Protein AF-0000000085153080 (afdb_homodimer)

Nearest PDB structures (foldseek):
  3fb3-assembly1_A  TM=6.475E-01  e=4.872E-08  Trypanosoma brucei
  4qvt-assembly2_D  TM=7.744E-01  e=2.658E-06  Escherichia coli K-12
  6k5m-assembly1_A  TM=7.026E-01  e=3.970E-07  Oryza sa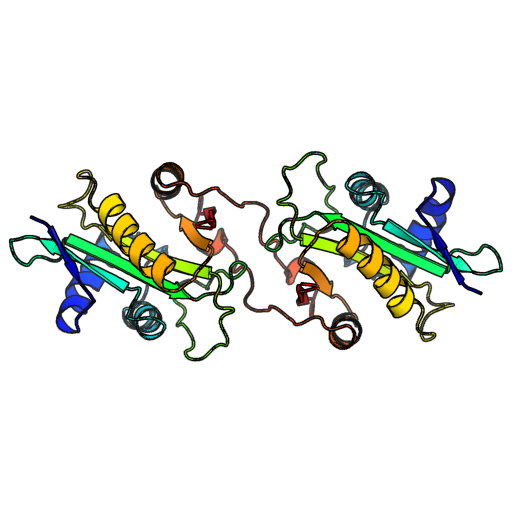tiva Japonica Group
  3e0k-assembly1_A-2  TM=6.793E-01  e=3.939E-06  Vibrio parahaemolyticus
  6tdh-assembly1_A-2  TM=6.480E-01  e=1.369E-05  Aspergillus fumigatus Af293

Structure (mmCIF, N/CA/C/O backbone):
data_AF-0000000085153080-model_v1
#
loop_
_entity.id
_entity.type
_entity.pdbx_description
1 polymer 'N-acetyltransferase domain-containing protein'
#
loop_
_atom_site.group_PDB
_atom_site.id
_atom_site.type_symbol
_atom_site.label_atom_id
_atom_site.label_alt_id
_atom_site.label_comp_id
_atom_site.label_asym_id
_atom_site.label_entity_id
_atom_site.label_seq_id
_atom_site.pdbx_PDB_ins_code
_atom_site.Cartn_x
_atom_site.Cartn_y
_atom_site.Cartn_z
_atom_site.occupancy
_atom_site.B_iso_or_equiv
_atom_site.auth_seq_id
_atom_site.auth_comp_id
_atom_site.auth_asym_id
_atom_site.auth_atom_id
_atom_site.pdbx_PDB_model_num
ATOM 1 N N . MET A 1 1 ? 4.43 31.328 23.828 1 85.56 1 MET A N 1
ATOM 2 C CA . MET A 1 1 ? 4.352 29.906 24.109 1 85.56 1 MET A CA 1
ATOM 3 C C . MET A 1 1 ? 3.264 29.234 23.281 1 85.56 1 MET A C 1
ATOM 5 O O . MET A 1 1 ? 2.201 29.828 23.062 1 85.56 1 MET A O 1
ATOM 9 N N . VAL A 1 2 ? 3.48 28.141 22.625 1 93.5 2 VAL A N 1
ATOM 10 C CA . VAL A 1 2 ? 2.506 27.5 21.734 1 93.5 2 VAL A CA 1
ATOM 11 C C . VAL A 1 2 ? 1.773 26.391 22.484 1 93.5 2 VAL A C 1
ATOM 13 O O . VAL A 1 2 ? 2.383 25.641 23.25 1 93.5 2 VAL A O 1
ATOM 16 N N . ILE A 1 3 ? 0.46 26.438 22.469 1 95.69 3 ILE A N 1
ATOM 17 C CA . ILE A 1 3 ? -0.367 25.391 23.062 1 95.69 3 ILE A CA 1
ATOM 18 C C . ILE A 1 3 ? -0.907 24.469 21.969 1 95.69 3 ILE A C 1
ATOM 20 O O . ILE A 1 3 ? -1.396 24.938 20.938 1 95.69 3 ILE A O 1
ATOM 24 N N . PHE A 1 4 ? -0.764 23.172 22.219 1 96.88 4 PHE A N 1
ATOM 25 C CA . PHE A 1 4 ? -1.334 22.172 21.328 1 96.88 4 PHE A CA 1
ATOM 26 C C . PHE A 1 4 ? -2.621 21.609 21.906 1 96.88 4 PHE A C 1
ATOM 28 O O . PHE A 1 4 ? -2.648 21.156 23.047 1 96.88 4 PHE A O 1
ATOM 35 N N . ARG A 1 5 ? -3.658 21.672 21.125 1 97.12 5 ARG A N 1
ATOM 36 C CA . ARG A 1 5 ? -4.934 21.172 21.641 1 97.12 5 ARG A CA 1
ATOM 37 C C . ARG A 1 5 ? -5.785 20.594 20.516 1 97.12 5 ARG A C 1
ATOM 39 O O . ARG A 1 5 ? -5.418 20.688 19.344 1 97.12 5 ARG A O 1
ATOM 46 N N . ARG A 1 6 ? -6.918 19.969 20.891 1 97.38 6 ARG A N 1
ATOM 47 C CA . ARG A 1 6 ? -7.863 19.438 19.922 1 97.38 6 ARG A CA 1
ATOM 48 C C . ARG A 1 6 ? -8.555 20.547 19.141 1 97.38 6 ARG A C 1
ATOM 50 O O . ARG A 1 6 ? -8.633 21.688 19.625 1 97.38 6 ARG A O 1
ATOM 57 N N . ILE A 1 7 ? -9.039 20.156 18.016 1 98.31 7 ILE A N 1
ATOM 58 C CA . ILE A 1 7 ? -9.711 21.125 17.156 1 98.31 7 ILE A CA 1
ATOM 59 C C . ILE A 1 7 ? -11.094 21.453 17.719 1 98.31 7 ILE A C 1
ATOM 61 O O . ILE A 1 7 ? -11.812 20.547 18.141 1 98.31 7 ILE A O 1
ATOM 65 N N . GLU A 1 8 ? -11.422 22.703 17.781 1 97.25 8 GLU A N 1
ATOM 66 C CA . GLU A 1 8 ? -12.766 23.188 18.094 1 97.25 8 GLU A CA 1
ATOM 67 C C . GLU A 1 8 ? -13.438 23.781 16.859 1 97.25 8 GLU A C 1
ATOM 69 O O . GLU A 1 8 ? -12.773 24.156 15.906 1 97.25 8 GLU A O 1
ATOM 74 N N . ASP A 1 9 ? -14.734 23.859 16.922 1 97.19 9 ASP A N 1
ATOM 75 C CA . ASP A 1 9 ? -15.516 24.344 15.789 1 97.19 9 ASP A CA 1
ATOM 76 C C . ASP A 1 9 ? -15.047 25.719 15.336 1 97.19 9 ASP A C 1
ATOM 78 O O . ASP A 1 9 ? -14.992 26 14.133 1 97.19 9 ASP A O 1
ATOM 82 N N . ALA A 1 10 ? -14.727 26.5 16.234 1 97.19 10 ALA A N 1
ATOM 83 C CA . ALA A 1 10 ? -14.359 27.891 15.953 1 97.19 10 ALA A CA 1
ATOM 84 C C . ALA A 1 10 ? -13.023 27.953 15.211 1 97.19 10 ALA A C 1
ATOM 86 O O . ALA A 1 10 ? -12.656 29 14.68 1 97.19 10 ALA A O 1
ATOM 87 N N . ASP A 1 11 ? -12.281 26.875 15.141 1 98.19 11 ASP A N 1
ATOM 88 C CA . ASP A 1 11 ? -10.953 26.859 14.539 1 98.19 11 ASP A CA 1
ATOM 89 C C . ASP A 1 11 ? -11.039 26.719 13.016 1 98.19 11 ASP A C 1
ATOM 91 O O . ASP A 1 11 ? -10.086 27.047 12.305 1 98.19 11 ASP A O 1
ATOM 95 N N . TRP A 1 12 ? -12.102 26.266 12.453 1 98.31 12 TRP A N 1
ATOM 96 C CA . TRP A 1 12 ? -12.195 25.766 11.086 1 98.31 12 TRP A CA 1
ATOM 97 C C . TRP A 1 12 ? -11.969 26.906 10.086 1 98.31 12 TRP A C 1
ATOM 99 O O . TRP A 1 12 ? -11.266 26.719 9.086 1 98.31 12 TRP A O 1
ATOM 109 N N . PRO A 1 13 ? -12.539 28.156 10.352 1 97.88 13 PRO A N 1
ATOM 110 C CA . PRO A 1 13 ? -12.219 29.234 9.406 1 97.88 13 PRO A CA 1
ATOM 111 C C . PRO A 1 13 ? -10.727 29.516 9.312 1 97.88 13 PRO A C 1
ATOM 113 O O . PRO A 1 13 ? -10.219 29.844 8.234 1 97.88 13 PRO A O 1
ATOM 116 N N . TYR A 1 14 ? -10.039 29.391 10.406 1 97.56 14 TYR A N 1
ATOM 117 C CA . TYR A 1 14 ? -8.602 29.641 10.438 1 97.56 14 TYR A CA 1
ATOM 118 C C . TYR A 1 14 ? -7.84 28.484 9.805 1 97.56 14 TYR A C 1
ATOM 120 O O . TYR A 1 14 ? -6.828 28.688 9.125 1 97.56 14 TYR A O 1
ATOM 128 N N . ILE A 1 15 ? -8.305 27.234 9.992 1 98.31 15 ILE A N 1
ATOM 129 C CA . ILE A 1 15 ? -7.703 26.062 9.352 1 98.31 15 ILE A CA 1
ATOM 130 C C . ILE A 1 15 ? -7.797 26.203 7.836 1 98.31 15 ILE A C 1
ATOM 132 O O . ILE A 1 15 ? -6.816 25.984 7.125 1 98.31 15 ILE A O 1
ATOM 136 N N . GLU A 1 16 ? -8.953 26.578 7.41 1 97.56 16 GLU A N 1
ATOM 137 C CA . GLU A 1 16 ? -9.164 26.781 5.98 1 97.56 16 GLU A CA 1
ATOM 138 C C . GLU A 1 16 ? -8.203 27.828 5.426 1 97.56 16 GLU A C 1
ATOM 140 O O . GLU A 1 16 ? -7.629 27.641 4.352 1 97.56 16 GLU A O 1
ATOM 145 N N . LYS A 1 17 ? -8.062 28.922 6.129 1 97.25 17 LYS A N 1
ATOM 146 C CA . LYS A 1 17 ? -7.176 30.016 5.703 1 97.25 17 LYS A CA 1
ATOM 147 C C . LYS A 1 17 ? -5.727 29.531 5.621 1 97.25 17 LYS A C 1
ATOM 149 O O . LYS A 1 17 ? -5.016 29.844 4.668 1 97.25 17 LYS A O 1
ATOM 154 N N . ILE A 1 18 ? -5.266 28.781 6.625 1 97.88 18 ILE A N 1
ATOM 155 C CA . ILE A 1 18 ? -3.906 28.25 6.629 1 97.88 18 ILE A CA 1
ATOM 156 C C . ILE A 1 18 ? -3.721 27.297 5.457 1 97.88 18 ILE A C 1
ATOM 158 O O . ILE A 1 18 ? -2.695 27.328 4.773 1 97.88 18 ILE A O 1
ATOM 162 N N . GLU A 1 19 ? -4.727 26.406 5.285 1 97 19 GLU A N 1
ATOM 163 C CA . GLU A 1 19 ? -4.684 25.469 4.16 1 97 19 GLU A CA 1
ATOM 164 C C . GLU A 1 19 ? -4.488 26.219 2.84 1 97 19 GLU A C 1
ATOM 166 O O . GLU A 1 19 ? -3.631 25.844 2.035 1 97 19 GLU A O 1
ATOM 171 N N . GLU A 1 20 ? -5.219 27.25 2.6 1 95.31 20 GLU A N 1
ATOM 172 C CA . GLU A 1 20 ? -5.156 28.047 1.377 1 95.31 20 GLU A CA 1
ATOM 173 C C . GLU A 1 20 ? -3.807 28.75 1.245 1 95.31 20 GLU A C 1
ATOM 175 O O . GLU A 1 20 ? -3.305 28.938 0.135 1 95.31 20 GLU A O 1
ATOM 180 N N . GLU A 1 21 ? -3.309 29.109 2.357 1 96.06 21 GLU A N 1
ATOM 181 C CA . GLU A 1 21 ? -2.031 29.812 2.387 1 96.06 21 GLU A CA 1
ATOM 182 C C . GLU A 1 21 ? -0.875 28.875 2.055 1 96.06 21 GLU A C 1
ATOM 184 O O . GLU A 1 21 ? 0.067 29.266 1.361 1 96.06 21 GLU A O 1
ATOM 189 N N . VAL A 1 22 ? -0.919 27.719 2.541 1 94.69 22 VAL A N 1
ATOM 190 C CA . VAL A 1 22 ? 0.228 26.812 2.539 1 94.69 22 VAL A CA 1
ATOM 191 C C . VAL A 1 22 ? 0.227 25.984 1.259 1 94.69 22 VAL A C 1
ATOM 193 O O . VAL A 1 22 ? 1.279 25.75 0.658 1 94.69 22 VAL A O 1
ATOM 196 N N . TYR A 1 23 ? -0.946 25.562 0.817 1 93.75 23 TYR A N 1
ATOM 197 C CA . TYR A 1 23 ? -1.01 24.641 -0.312 1 93.75 23 TYR A CA 1
ATOM 198 C C . TYR A 1 23 ? -1.38 25.375 -1.595 1 93.75 23 TYR A C 1
ATOM 200 O O . TYR A 1 23 ? -2.229 26.266 -1.582 1 93.75 23 TYR A O 1
ATOM 208 N N . VAL A 1 24 ? -0.731 25 -2.678 1 91.81 24 VAL A N 1
ATOM 209 C CA . VAL A 1 24 ? -1.073 25.547 -3.986 1 91.81 24 VAL A CA 1
ATOM 210 C C . VAL A 1 24 ? -2.498 25.141 -4.359 1 91.81 24 VAL A C 1
ATOM 212 O O . VAL A 1 24 ? -3.018 24.141 -3.857 1 91.81 24 VAL A O 1
ATOM 215 N N . PRO A 1 25 ? -3.143 25.812 -5.277 1 91 25 PRO A N 1
ATOM 216 C CA . PRO A 1 25 ? -4.551 25.578 -5.605 1 91 25 PRO A CA 1
ATOM 217 C C . PRO A 1 25 ? -4.82 24.141 -6.062 1 91 25 PRO A C 1
ATOM 219 O O . PRO A 1 25 ? -5.883 23.594 -5.773 1 91 25 PRO A O 1
ATOM 222 N N . SER A 1 26 ? -3.916 23.516 -6.715 1 89.56 26 SER A N 1
ATOM 223 C CA . SER A 1 26 ? -4.105 22.156 -7.211 1 89.56 26 SER A CA 1
ATOM 224 C C . SER A 1 26 ? -4.199 21.156 -6.066 1 89.56 26 SER A C 1
ATOM 226 O O . SER A 1 26 ? -4.719 20.047 -6.242 1 89.56 26 SER A O 1
ATOM 228 N N . LEU A 1 27 ? -3.727 21.531 -4.883 1 91 27 LEU A N 1
ATOM 229 C CA . LEU A 1 27 ? -3.732 20.656 -3.715 1 91 27 LEU A CA 1
ATOM 230 C C . LEU A 1 27 ? -4.809 21.094 -2.723 1 91 27 LEU A C 1
ATOM 232 O O . LEU A 1 27 ? -5.008 20.438 -1.696 1 91 27 LEU A O 1
ATOM 236 N N . GLY A 1 28 ? -5.41 22.141 -3.08 1 90.94 28 GLY A N 1
ATOM 237 C CA . GLY A 1 28 ? -6.43 22.672 -2.189 1 90.94 28 GLY A CA 1
ATOM 238 C C . GLY A 1 28 ? -7.629 21.766 -2.037 1 90.94 28 GLY A C 1
ATOM 239 O O . GLY A 1 28 ? -8.031 21.094 -2.992 1 90.94 28 GLY A O 1
ATOM 240 N N . GLU A 1 29 ? -8.203 21.734 -0.863 1 92.81 29 GLU A N 1
ATOM 241 C CA . GLU A 1 29 ? -9.352 20.891 -0.588 1 92.81 29 GLU A CA 1
ATOM 242 C C . GLU A 1 29 ? -10.492 21.688 0.04 1 92.81 29 GLU A C 1
ATOM 244 O O . GLU A 1 29 ? -10.25 22.688 0.738 1 92.81 29 GLU A O 1
ATOM 249 N N . GLU A 1 30 ? -11.664 21.219 -0.212 1 94.69 30 GLU A N 1
ATOM 250 C CA . GLU A 1 30 ? -12.844 21.859 0.369 1 94.69 30 GLU A CA 1
ATOM 251 C C . GLU A 1 30 ? -12.898 21.641 1.879 1 94.69 30 GLU A C 1
ATOM 253 O O . GLU A 1 30 ? -12.398 20.641 2.387 1 94.69 30 GLU A O 1
ATOM 258 N N . LEU A 1 31 ? -13.531 22.609 2.469 1 96.19 31 LEU A N 1
ATOM 259 C CA . LEU A 1 31 ? -13.648 22.547 3.922 1 96.19 31 LEU A CA 1
ATOM 260 C C . LEU A 1 31 ? -14.297 21.25 4.367 1 96.19 31 LEU A C 1
ATOM 262 O O . LEU A 1 31 ? -13.875 20.641 5.355 1 96.19 31 LEU A O 1
ATOM 266 N N . VAL A 1 32 ? -15.258 20.766 3.656 1 96.06 32 VAL A N 1
ATOM 267 C CA . VAL A 1 32 ? -16 19.562 4.023 1 96.06 32 VAL A CA 1
ATOM 268 C C . VAL A 1 32 ? -15.078 18.359 3.965 1 96.06 32 VAL A C 1
ATOM 270 O O . VAL A 1 32 ? -15.219 17.422 4.754 1 96.06 32 VAL A O 1
ATOM 273 N N . VAL A 1 33 ? -14.18 18.406 3.098 1 95.31 33 VAL A N 1
ATOM 274 C CA . VAL A 1 33 ? -13.211 17.312 2.969 1 95.31 33 VAL A CA 1
ATOM 275 C C . VAL A 1 33 ? -12.289 17.297 4.184 1 95.31 33 VAL A C 1
ATOM 277 O O . VAL A 1 33 ? -12.07 16.25 4.789 1 95.31 33 VAL A O 1
ATOM 280 N N . LEU A 1 34 ? -11.789 18.5 4.578 1 97.06 34 LEU A N 1
ATOM 281 C CA . LEU A 1 34 ? -10.953 18.609 5.766 1 97.06 34 LEU A CA 1
ATOM 282 C C . LEU A 1 34 ? -11.711 18.141 7.008 1 97.06 34 LEU A C 1
ATOM 284 O O . LEU A 1 34 ? -11.172 17.391 7.816 1 97.06 34 LEU A O 1
ATOM 288 N N . GLN A 1 35 ? -12.898 18.531 7.062 1 96.94 35 GLN A N 1
ATOM 289 C CA . GLN A 1 35 ? -13.727 18.188 8.211 1 96.94 35 GLN A CA 1
ATOM 290 C C . GLN A 1 35 ? -14.016 16.688 8.258 1 96.94 35 GLN A C 1
ATOM 292 O O . GLN A 1 35 ? -14.117 16.109 9.336 1 96.94 35 GLN A O 1
ATOM 297 N N . SER A 1 36 ? -14.141 16.094 7.156 1 95.31 36 SER A N 1
ATOM 298 C CA . SER A 1 36 ? -14.398 14.664 7.109 1 95.31 36 SER A CA 1
ATOM 299 C C . SER A 1 36 ? -13.234 13.875 7.699 1 95.31 36 SER A C 1
ATOM 301 O O . SER A 1 36 ? -13.438 12.836 8.328 1 95.31 36 SER A O 1
ATOM 303 N N . LYS A 1 37 ? -12 14.367 7.457 1 94.5 37 LYS A N 1
ATOM 304 C CA . LYS A 1 37 ? -10.836 13.711 8.055 1 94.5 37 LYS A CA 1
ATOM 305 C C . LYS A 1 37 ? -10.859 13.82 9.57 1 94.5 37 LYS A C 1
ATOM 307 O O . LYS A 1 37 ? -10.578 12.852 10.281 1 94.5 37 LYS A O 1
ATOM 312 N N . TYR A 1 38 ? -11.203 15.016 10.016 1 96.19 38 TYR A N 1
ATOM 313 C CA . TYR A 1 38 ? -11.328 15.258 11.445 1 96.19 38 TYR A CA 1
ATOM 314 C C . TYR A 1 38 ? -12.367 14.328 12.062 1 96.19 38 TYR A C 1
ATOM 316 O O . TYR A 1 38 ? -12.133 13.727 13.109 1 96.19 38 TYR A O 1
ATOM 324 N N . LEU A 1 39 ? -13.469 14.172 11.43 1 94.62 39 LEU A N 1
ATOM 325 C CA . LEU A 1 39 ? -14.57 13.367 11.953 1 94.62 39 LEU A CA 1
ATOM 326 C C . LEU A 1 39 ? -14.172 11.898 12.031 1 94.62 39 LEU A C 1
ATOM 328 O O . LEU A 1 39 ? -14.633 11.172 12.914 1 94.62 39 LEU A O 1
ATOM 332 N N . ALA A 1 40 ? -13.289 11.508 11.242 1 91.81 40 ALA A N 1
ATOM 333 C CA . ALA A 1 40 ? -12.828 10.117 11.25 1 91.81 40 ALA A CA 1
ATOM 334 C C . ALA A 1 40 ? -12.008 9.82 12.5 1 91.81 40 ALA A C 1
ATOM 336 O O . ALA A 1 40 ? -11.992 8.688 12.984 1 91.81 40 ALA A O 1
ATOM 337 N N . SER A 1 41 ? -11.281 10.828 12.992 1 93.06 41 SER A N 1
ATOM 338 C CA . SER A 1 41 ? -10.508 10.648 14.219 1 93.06 41 SER A CA 1
ATOM 339 C C . SER A 1 41 ? -10.188 11.984 14.867 1 93.06 41 SER A C 1
ATOM 341 O O . SER A 1 41 ? -9.047 12.461 14.805 1 93.06 41 SER A O 1
ATOM 343 N N . PRO A 1 42 ? -11.148 12.539 15.578 1 95.12 42 PRO A N 1
ATOM 344 C CA . PRO A 1 42 ? -10.922 13.828 16.234 1 95.12 42 PRO A CA 1
ATOM 345 C C . PRO A 1 42 ? -9.727 13.805 17.188 1 95.12 42 PRO A C 1
ATOM 347 O O . PRO A 1 42 ? -9.016 14.805 17.312 1 95.12 42 PRO A O 1
ATOM 350 N N . ALA A 1 43 ? -9.445 12.703 17.75 1 93.69 43 ALA A N 1
ATOM 351 C CA . ALA A 1 43 ? -8.406 12.578 18.766 1 93.69 43 ALA A CA 1
ATOM 352 C C . ALA A 1 43 ? -7.016 12.734 18.172 1 93.69 43 ALA A C 1
ATOM 354 O O . ALA A 1 43 ? -6.059 13.055 18.875 1 93.69 43 ALA A O 1
ATOM 355 N N . THR A 1 44 ? -6.871 12.523 16.891 1 94.81 44 THR A N 1
ATOM 356 C CA . THR A 1 44 ? -5.555 12.578 16.266 1 94.81 44 THR A CA 1
ATOM 357 C C . THR A 1 44 ? -5.398 13.852 15.438 1 94.81 44 THR A C 1
ATOM 359 O O . THR A 1 44 ? -4.5 13.945 14.602 1 94.81 44 THR A O 1
ATOM 362 N N . CYS A 1 45 ? -6.285 14.727 15.617 1 97.75 45 CYS A N 1
ATOM 363 C CA . CYS A 1 45 ? -6.23 16.031 14.953 1 97.75 45 CYS A CA 1
ATOM 364 C C . CYS A 1 45 ? -6 17.141 15.961 1 97.75 45 CYS A C 1
ATOM 366 O O . CYS A 1 45 ? -6.695 17.234 16.969 1 97.75 45 CYS A O 1
ATOM 368 N N . LEU A 1 46 ? -4.996 17.953 15.609 1 98.12 46 LEU A N 1
ATOM 369 C CA . LEU A 1 46 ? -4.551 18.969 16.562 1 98.12 46 LEU A CA 1
ATOM 370 C C . LEU A 1 46 ? -4.367 20.312 15.883 1 98.12 46 LEU A C 1
ATOM 372 O O . LEU A 1 46 ? -4.148 20.391 14.672 1 98.12 46 LEU A O 1
ATOM 376 N N . VAL A 1 47 ? -4.449 21.344 16.766 1 98.5 47 VAL A N 1
ATOM 377 C CA . VAL A 1 47 ? -4.047 22.688 16.344 1 98.5 47 VAL A CA 1
ATOM 378 C C . VAL A 1 47 ? -2.957 23.203 17.266 1 98.5 47 VAL A C 1
ATOM 380 O O . VAL A 1 47 ? -2.848 22.781 18.422 1 98.5 47 VAL A O 1
ATOM 383 N N . ALA A 1 48 ? -2.139 23.953 16.719 1 98.12 48 ALA A N 1
ATOM 384 C CA . ALA A 1 48 ? -1.165 24.75 17.469 1 98.12 48 ALA A CA 1
ATOM 385 C C . ALA A 1 48 ? -1.625 26.203 17.609 1 98.12 48 ALA A C 1
ATOM 387 O O . ALA A 1 48 ? -1.86 26.875 16.609 1 98.12 48 ALA A O 1
ATOM 388 N N . VAL A 1 49 ? -1.739 26.656 18.828 1 97.62 49 VAL A N 1
ATOM 389 C CA . VAL A 1 49 ? -2.246 28 19.094 1 97.62 49 VAL A CA 1
ATOM 390 C C . VAL A 1 49 ? -1.178 28.812 19.812 1 97.62 49 VAL A C 1
ATOM 392 O O . VAL A 1 49 ? -0.616 28.375 20.812 1 97.62 49 VAL A O 1
ATOM 395 N N . GLU A 1 50 ? -0.96 29.969 19.25 1 95 50 GLU A N 1
ATOM 396 C CA . GLU A 1 50 ? -0.002 30.891 19.859 1 95 50 GLU A CA 1
ATOM 397 C C . GLU A 1 50 ? -0.597 31.594 21.078 1 95 50 GLU A C 1
ATOM 399 O O . GLU A 1 50 ? -1.812 31.562 21.281 1 95 50 GLU A O 1
ATOM 404 N N . GLU A 1 51 ? 0.293 32.156 21.859 1 90.56 51 GLU A N 1
ATOM 405 C CA . GLU A 1 51 ? -0.131 32.906 23.047 1 90.56 51 GLU A CA 1
ATOM 406 C C . GLU A 1 51 ? -1.13 34 22.672 1 90.56 51 GLU A C 1
ATOM 408 O O . GLU A 1 51 ? -2.01 34.344 23.469 1 90.56 51 GLU A O 1
ATOM 413 N N . SER A 1 52 ? -1.054 34.531 21.5 1 90.69 52 SER A N 1
ATOM 414 C CA . SER A 1 52 ? -1.957 35.562 21.016 1 90.69 52 SER A CA 1
ATOM 415 C C . SER A 1 52 ? -3.32 35 20.656 1 90.69 52 SER A C 1
ATOM 417 O O . SER A 1 52 ? -4.191 35.719 20.156 1 90.69 52 SER A O 1
ATOM 419 N N . GLU A 1 53 ? -3.525 33.688 20.859 1 91.62 53 GLU A N 1
ATOM 420 C CA . GLU A 1 53 ? -4.754 32.969 20.547 1 91.62 53 GLU A CA 1
ATOM 421 C C . GLU A 1 53 ? -4.93 32.781 19.047 1 91.62 53 GLU A C 1
ATOM 423 O O . GLU A 1 53 ? -6.016 32.438 18.578 1 91.62 53 GLU A O 1
ATOM 428 N N . GLU A 1 54 ? -3.895 33.156 18.328 1 94.88 54 GLU A N 1
ATOM 429 C CA . GLU A 1 54 ? -3.893 32.906 16.891 1 94.88 54 GLU A CA 1
ATOM 430 C C . GLU A 1 54 ? -3.541 31.453 16.578 1 94.88 54 GLU A C 1
ATOM 432 O O . GLU A 1 54 ? -2.633 30.891 17.188 1 94.88 54 GLU A O 1
ATOM 437 N N . LEU A 1 55 ? -4.34 30.938 15.656 1 97.44 55 LEU A N 1
ATOM 438 C CA . LEU A 1 55 ? -4.012 29.578 15.211 1 97.44 55 LEU A CA 1
ATOM 439 C C . LEU A 1 55 ? -2.773 29.578 14.32 1 97.44 55 LEU A C 1
ATOM 441 O O . LEU A 1 55 ? -2.758 30.234 13.281 1 97.44 55 LEU A O 1
ATOM 445 N N . ALA A 1 56 ? -1.706 28.922 14.75 1 98 56 ALA A N 1
ATOM 446 C CA . ALA A 1 56 ? -0.42 28.938 14.055 1 98 56 ALA A CA 1
ATOM 447 C C . ALA A 1 56 ? -0.317 27.781 13.07 1 98 56 ALA A C 1
ATOM 449 O O . ALA A 1 56 ? 0.423 27.859 12.086 1 98 56 ALA A O 1
ATOM 450 N N . GLY A 1 57 ? -1.025 26.719 13.305 1 98.31 57 GLY A N 1
ATOM 451 C CA . GLY A 1 57 ? -0.969 25.547 12.438 1 98.31 57 GLY A CA 1
ATOM 452 C C . GLY A 1 57 ? -1.934 24.453 12.852 1 98.31 57 GLY A C 1
ATOM 453 O O . GLY A 1 57 ? -2.676 24.609 13.828 1 98.31 57 GLY A O 1
ATOM 454 N N . TYR A 1 58 ? -1.979 23.406 12.039 1 98.62 58 TYR A N 1
ATOM 455 C CA . TYR A 1 58 ? -2.873 22.281 12.336 1 98.62 58 TYR A CA 1
ATOM 456 C C . TYR A 1 58 ? -2.324 20.984 11.766 1 98.62 58 TYR A C 1
ATOM 458 O O . TYR A 1 58 ? -1.414 21 10.93 1 98.62 58 TYR A O 1
ATOM 466 N N . CYS A 1 59 ? -2.789 19.891 12.281 1 98.5 59 CYS A N 1
ATOM 467 C CA . CYS A 1 59 ? -2.531 18.547 11.789 1 98.5 59 CYS A CA 1
ATOM 468 C C . CYS A 1 59 ? -3.822 17.734 11.711 1 98.5 59 CYS A C 1
ATOM 470 O O . CYS A 1 59 ? -4.574 17.672 12.68 1 98.5 59 CYS A O 1
ATOM 472 N N . LEU A 1 60 ? -4.129 17.266 10.57 1 97.81 60 LEU A N 1
ATOM 473 C CA . LEU A 1 60 ? -5.234 16.344 10.367 1 97.81 60 LEU A CA 1
ATOM 474 C C . LEU A 1 60 ? -4.723 14.938 10.047 1 97.81 60 LEU A C 1
ATOM 476 O O . LEU A 1 60 ? -4.059 14.734 9.031 1 97.81 60 LEU A O 1
ATOM 480 N N . ALA A 1 61 ? -4.961 14.047 10.898 1 95.62 61 ALA A N 1
ATOM 481 C CA . ALA A 1 61 ? -4.543 12.656 10.75 1 95.62 61 ALA A CA 1
ATOM 482 C C . ALA A 1 61 ? -5.652 11.703 11.18 1 95.62 61 ALA A C 1
ATOM 484 O O . ALA A 1 61 ? -6.438 12.016 12.078 1 95.62 61 ALA A O 1
ATOM 485 N N . TYR A 1 62 ? -5.723 10.578 10.539 1 92.88 62 TYR A N 1
ATOM 486 C CA . TYR A 1 62 ? -6.77 9.609 10.844 1 92.88 62 TYR A CA 1
ATOM 487 C C . TYR A 1 62 ? -6.328 8.195 10.469 1 92.88 62 TYR A C 1
ATOM 489 O O . TYR A 1 62 ? -5.418 8.016 9.656 1 92.88 62 TYR A O 1
ATOM 497 N N . PRO A 1 63 ? -6.891 7.246 11.156 1 90.56 63 PRO A N 1
ATOM 498 C CA . PRO A 1 63 ? -6.547 5.863 10.812 1 90.56 63 PRO A CA 1
ATOM 499 C C . PRO A 1 63 ? -6.891 5.512 9.367 1 90.56 63 PRO A C 1
ATOM 501 O O . PRO A 1 63 ? -7.961 5.871 8.875 1 90.56 63 PRO A O 1
ATOM 504 N N . LEU A 1 64 ? -5.984 4.945 8.703 1 85.69 64 LEU A N 1
ATOM 505 C CA . LEU A 1 64 ? -6.129 4.48 7.332 1 85.69 64 LEU A CA 1
ATOM 506 C C . LEU A 1 64 ? -5.238 3.271 7.07 1 85.69 64 LEU A C 1
ATOM 508 O O . LEU A 1 64 ? -4.148 3.166 7.633 1 85.69 64 LEU A O 1
ATOM 512 N N . ASP A 1 65 ? -5.707 2.49 6.188 1 79.31 65 ASP A N 1
ATOM 513 C CA . ASP A 1 65 ? -4.871 1.354 5.812 1 79.31 65 ASP A CA 1
ATOM 514 C C . ASP A 1 65 ? -3.539 1.822 5.23 1 79.31 65 ASP A C 1
ATOM 516 O O . ASP A 1 65 ? -3.502 2.762 4.434 1 79.31 65 ASP A O 1
ATOM 520 N N . ALA A 1 66 ? -2.424 1.218 5.684 1 77.81 66 ALA A N 1
ATOM 521 C CA . ALA A 1 66 ? -1.068 1.654 5.359 1 77.81 66 ALA A CA 1
ATOM 522 C C . ALA A 1 66 ? -0.854 1.704 3.848 1 77.81 66 ALA A C 1
ATOM 524 O O . ALA A 1 66 ? -0.059 2.506 3.354 1 77.81 66 ALA A O 1
ATOM 525 N N . CYS A 1 67 ? -1.582 0.949 3.037 1 76.94 67 CYS A N 1
ATOM 526 C CA . CYS A 1 67 ? -1.331 0.885 1.602 1 76.94 67 CYS A CA 1
ATOM 527 C C . CYS A 1 67 ? -2.354 1.71 0.832 1 76.94 67 CYS A C 1
ATOM 529 O O . CYS A 1 67 ? -2.418 1.64 -0.397 1 76.94 67 CYS A O 1
ATOM 531 N N . THR A 1 68 ? -3.014 2.527 1.602 1 77.88 68 THR A N 1
ATOM 532 C CA . THR A 1 68 ? -4.07 3.32 0.984 1 77.88 68 THR A CA 1
ATOM 533 C C . THR A 1 68 ? -3.672 4.793 0.917 1 77.88 68 THR A C 1
ATOM 535 O O . THR A 1 68 ? -3.145 5.344 1.885 1 77.88 68 THR A O 1
ATOM 538 N N . VAL A 1 69 ? -3.793 5.363 -0.262 1 78.88 69 VAL A N 1
ATOM 539 C CA . VAL A 1 69 ? -3.664 6.801 -0.467 1 78.88 69 VAL A CA 1
ATOM 540 C C . VAL A 1 69 ? -5.004 7.383 -0.916 1 78.88 69 VAL A C 1
ATOM 542 O O . VAL A 1 69 ? -5.543 6.984 -1.951 1 78.88 69 VAL A O 1
ATOM 545 N N . PRO A 1 70 ? -5.52 8.234 -0.111 1 82.06 70 PRO A N 1
ATOM 546 C CA . PRO A 1 70 ? -6.809 8.797 -0.519 1 82.06 70 PRO A CA 1
ATOM 547 C C . PRO A 1 70 ? -6.703 9.68 -1.761 1 82.06 70 PRO A C 1
ATOM 549 O O . PRO A 1 70 ? -5.656 10.281 -2.006 1 82.06 70 PRO A O 1
ATOM 552 N N . ALA A 1 71 ? -7.805 9.727 -2.588 1 81.19 71 ALA A N 1
ATOM 553 C CA . ALA A 1 71 ? -7.887 10.703 -3.67 1 81.19 71 ALA A CA 1
ATOM 554 C C . ALA A 1 71 ? -7.926 12.133 -3.121 1 81.19 71 ALA A C 1
ATOM 556 O O . ALA A 1 71 ? -8.477 12.375 -2.049 1 81.19 71 ALA A O 1
ATOM 557 N N . LEU A 1 72 ? -7.348 13.016 -3.912 1 83.69 72 LEU A N 1
ATOM 558 C CA . LEU A 1 72 ? -7.43 14.422 -3.521 1 83.69 72 LEU A CA 1
ATOM 559 C C . LEU A 1 72 ? -8.875 14.898 -3.5 1 83.69 72 LEU A C 1
ATOM 561 O O . LEU A 1 72 ? -9.664 14.547 -4.387 1 83.69 72 LEU A O 1
ATOM 565 N N . ASN A 1 73 ? -9.133 15.656 -2.48 1 88.38 73 ASN A N 1
ATOM 566 C CA . ASN A 1 73 ? -10.43 16.312 -2.342 1 88.38 73 ASN A CA 1
ATOM 567 C C . ASN A 1 73 ? -11.562 15.297 -2.225 1 88.38 73 ASN A C 1
ATOM 569 O O . ASN A 1 73 ? -12.617 15.469 -2.84 1 88.38 73 ASN A O 1
ATOM 573 N N . SER A 1 74 ? -11.266 14.227 -1.598 1 87.5 74 SER A N 1
ATOM 574 C CA . SER A 1 74 ? -12.25 13.18 -1.332 1 87.5 74 SER A CA 1
ATOM 575 C C . SER A 1 74 ? -12.586 13.102 0.153 1 87.5 74 SER A C 1
ATOM 577 O O . SER A 1 74 ? -11.703 13.234 1.003 1 87.5 74 SER A O 1
ATOM 579 N N . GLN A 1 75 ? -13.812 12.836 0.395 1 89.12 75 GLN A N 1
ATOM 580 C CA . GLN A 1 75 ? -14.25 12.727 1.783 1 89.12 75 GLN A CA 1
ATOM 581 C C . GLN A 1 75 ? -13.961 11.336 2.34 1 89.12 75 GLN A C 1
ATOM 583 O O . GLN A 1 75 ? -14.023 10.344 1.609 1 89.12 75 GLN A O 1
ATOM 588 N N . THR A 1 76 ? -13.609 11.32 3.576 1 85.31 76 THR A N 1
ATOM 589 C CA . THR A 1 76 ? -13.391 10.062 4.281 1 85.31 76 THR A CA 1
ATOM 590 C C . THR A 1 76 ? -14.711 9.453 4.734 1 85.31 76 THR A C 1
ATOM 592 O O . THR A 1 76 ? -15.562 10.148 5.285 1 85.31 76 THR A O 1
ATOM 595 N N . LYS A 1 77 ? -14.836 8.164 4.441 1 75.56 77 LYS A N 1
ATOM 596 C CA . LYS A 1 77 ? -16.016 7.461 4.926 1 75.56 77 LYS A CA 1
ATOM 597 C C . LYS A 1 77 ? -15.828 7 6.367 1 75.56 77 LYS A C 1
ATOM 599 O O . LYS A 1 77 ? -14.75 6.535 6.742 1 75.56 77 LYS A O 1
ATOM 604 N N . LEU A 1 78 ? -16.797 7.359 7.102 1 69.69 78 LEU A N 1
ATOM 605 C CA . LEU A 1 78 ? -16.781 6.977 8.508 1 69.69 78 LEU A CA 1
ATOM 606 C C . LEU A 1 78 ? -17.094 5.492 8.672 1 69.69 78 LEU A C 1
ATOM 608 O O . LEU A 1 78 ? -17.875 4.93 7.91 1 69.69 78 LEU A O 1
ATOM 612 N N . GLY A 1 79 ? -16.406 4.789 9.695 1 59.44 79 GLY A N 1
ATOM 613 C CA . GLY A 1 79 ? -16.781 3.439 10.07 1 59.44 79 GLY A CA 1
ATOM 614 C C . GLY A 1 79 ? -15.992 2.367 9.352 1 59.44 79 GLY A C 1
ATOM 615 O O . GLY A 1 79 ? -16.344 1.188 9.398 1 59.44 79 GLY A O 1
ATOM 616 N N . GLY A 1 80 ? -15.172 2.721 8.547 1 52.38 80 GLY A N 1
ATOM 617 C CA . GLY A 1 80 ? -14.477 1.626 7.891 1 52.38 80 GLY A CA 1
ATOM 618 C C . GLY A 1 80 ? -13.523 0.891 8.805 1 52.38 80 GLY A C 1
ATOM 619 O O . GLY A 1 80 ? -13.125 1.417 9.852 1 52.38 80 GLY A O 1
ATOM 620 N N . SER A 1 81 ? -13.672 -0.477 8.93 1 48.81 81 SER A N 1
ATOM 621 C CA . SER A 1 81 ? -12.75 -1.324 9.688 1 48.81 81 SER A CA 1
ATOM 622 C C . SER A 1 81 ? -11.297 -0.975 9.383 1 48.81 81 SER A C 1
ATOM 624 O O . SER A 1 81 ? -10.773 -1.341 8.328 1 48.81 81 SER A O 1
ATOM 626 N N . VAL A 1 82 ? -10.898 0.251 9.617 1 53.94 82 VAL A N 1
ATOM 627 C CA . VAL A 1 82 ? -9.492 0.569 9.391 1 53.94 82 VAL A CA 1
ATOM 628 C C . VAL A 1 82 ? -8.609 -0.337 10.25 1 53.94 82 VAL A C 1
ATOM 630 O O . VAL A 1 82 ? -8.852 -0.487 11.445 1 53.94 82 VAL A O 1
ATOM 633 N N . GLU A 1 83 ? -7.984 -1.286 9.617 1 52.84 83 GLU A N 1
ATOM 634 C CA . GLU A 1 83 ? -7.008 -2.057 10.375 1 52.84 83 GLU A CA 1
ATOM 635 C C . GLU A 1 83 ? -6.152 -1.149 11.258 1 52.84 83 GLU A C 1
ATOM 637 O O . GLU A 1 83 ? -5.707 -0.089 10.812 1 52.84 83 GLU A O 1
ATOM 642 N N . ARG A 1 84 ? -6.328 -1.197 12.562 1 57.78 84 ARG A N 1
ATOM 643 C CA . ARG A 1 84 ? -5.84 -0.454 13.719 1 57.78 84 ARG A CA 1
ATOM 644 C C . ARG A 1 84 ? -4.324 -0.307 13.68 1 57.78 84 ARG A C 1
ATOM 646 O O . ARG A 1 84 ? -3.699 0.047 14.68 1 57.78 84 ARG A O 1
ATOM 653 N N . GLY A 1 85 ? -3.646 -0.284 12.484 1 77.69 85 GLY A N 1
ATOM 654 C CA . GLY A 1 85 ? -2.219 -0.245 12.758 1 77.69 85 GLY A CA 1
ATOM 655 C C . GLY A 1 85 ? -1.521 0.946 12.133 1 77.69 85 GLY A C 1
ATOM 656 O O . GLY A 1 85 ? -0.376 1.252 12.469 1 77.69 85 GLY A O 1
ATOM 657 N N . ASN A 1 86 ? -2.377 1.763 11.305 1 86.5 86 ASN A N 1
ATOM 658 C CA . ASN A 1 86 ? -1.695 2.855 10.617 1 86.5 86 ASN A CA 1
ATOM 659 C C . ASN A 1 86 ? -2.467 4.164 10.742 1 86.5 86 ASN A C 1
ATOM 661 O O . ASN A 1 86 ? -3.697 4.176 10.672 1 86.5 86 ASN A O 1
ATOM 665 N N . ILE A 1 87 ? -1.766 5.215 10.938 1 91.5 87 ILE A N 1
ATOM 666 C CA . ILE A 1 87 ? -2.311 6.566 10.891 1 91.5 87 ILE A CA 1
ATOM 667 C C . ILE A 1 87 ? -1.835 7.27 9.625 1 91.5 87 ILE A C 1
ATOM 669 O O . ILE A 1 87 ? -0.657 7.188 9.266 1 91.5 87 ILE A O 1
ATOM 673 N N . PHE A 1 88 ? -2.779 7.863 8.945 1 92 88 PHE A N 1
ATOM 674 C CA . PHE A 1 88 ? -2.459 8.664 7.773 1 92 88 PHE A CA 1
ATOM 675 C C . PHE A 1 88 ? -2.502 10.156 8.102 1 92 88 PHE A C 1
ATOM 677 O O . PHE A 1 88 ? -3.527 10.664 8.555 1 92 88 PHE A O 1
ATOM 684 N N . ILE A 1 89 ? -1.34 10.781 7.922 1 96.19 89 ILE A N 1
ATOM 685 C CA . ILE A 1 89 ? -1.334 12.234 8.062 1 96.19 89 ILE A CA 1
ATOM 686 C C . ILE A 1 89 ? -1.827 12.883 6.773 1 96.19 89 ILE A C 1
ATOM 688 O O . ILE A 1 89 ? -1.122 12.883 5.762 1 96.19 89 ILE A O 1
ATOM 692 N N . HIS A 1 90 ? -3 13.445 6.836 1 95.19 90 HIS A N 1
ATOM 693 C CA . HIS A 1 90 ? -3.6 14.102 5.68 1 95.19 90 HIS A CA 1
ATOM 694 C C . HIS A 1 90 ? -2.963 15.469 5.43 1 95.19 90 HIS A C 1
ATOM 696 O O . HIS A 1 90 ? -2.619 15.797 4.289 1 95.19 90 HIS A O 1
ATOM 702 N N . ASP A 1 91 ? -2.871 16.234 6.504 1 95.69 91 ASP A N 1
ATOM 703 C CA . ASP A 1 91 ? -2.244 17.562 6.438 1 95.69 91 ASP A CA 1
ATOM 704 C C . ASP A 1 91 ? -1.487 17.875 7.727 1 95.69 91 ASP A C 1
ATOM 706 O O . ASP A 1 91 ? -1.957 17.547 8.82 1 95.69 91 ASP A O 1
ATOM 710 N N . LEU A 1 92 ? -0.409 18.453 7.551 1 97.69 92 LEU A N 1
ATOM 711 C CA . LEU A 1 92 ? 0.275 19.203 8.586 1 97.69 92 LEU A CA 1
ATOM 712 C C . LEU A 1 92 ? 0.778 20.547 8.047 1 97.69 92 LEU A C 1
ATOM 714 O O . LEU A 1 92 ? 1.683 20.578 7.207 1 97.69 92 LEU A O 1
ATOM 718 N N . ALA A 1 93 ? 0.153 21.594 8.492 1 97.81 93 ALA A N 1
ATOM 719 C CA . ALA A 1 93 ? 0.437 22.906 7.918 1 97.81 93 ALA A CA 1
ATOM 720 C C . ALA A 1 93 ? 0.661 23.953 9.008 1 97.81 93 ALA A C 1
ATOM 722 O O . ALA A 1 93 ? -0.038 23.953 10.023 1 97.81 93 ALA A O 1
ATOM 723 N N . ILE A 1 94 ? 1.627 24.719 8.828 1 97.88 94 ILE A N 1
ATOM 724 C CA . ILE A 1 94 ? 1.954 25.844 9.688 1 97.88 94 ILE A CA 1
ATOM 725 C C . ILE A 1 94 ? 1.822 27.141 8.898 1 97.88 94 ILE A C 1
ATOM 727 O O . ILE A 1 94 ? 2.328 27.25 7.781 1 97.88 94 ILE A O 1
ATOM 731 N N . SER A 1 95 ? 1.077 28.109 9.5 1 97.12 95 SER A N 1
ATOM 732 C CA . SER A 1 95 ? 0.959 29.406 8.844 1 97.12 95 SER A CA 1
ATOM 733 C C . SER A 1 95 ? 2.33 29.984 8.508 1 97.12 95 SER A C 1
ATOM 735 O O . SER A 1 95 ? 3.279 29.828 9.281 1 97.12 95 SER A O 1
ATOM 737 N N . ALA A 1 96 ? 2.426 30.688 7.414 1 95 96 ALA A N 1
ATOM 738 C CA . ALA A 1 96 ? 3.684 31.234 6.926 1 95 96 ALA A CA 1
ATOM 739 C C . ALA A 1 96 ? 4.352 32.094 7.992 1 95 96 ALA A C 1
ATOM 741 O O . ALA A 1 96 ? 5.574 32.062 8.148 1 95 96 ALA A O 1
ATOM 742 N N . LYS A 1 97 ? 3.508 32.75 8.719 1 93.94 97 LYS A N 1
ATOM 743 C CA . LYS A 1 97 ? 3.967 33.656 9.766 1 93.94 97 LYS A CA 1
ATOM 744 C C . LYS A 1 97 ? 4.75 32.875 10.836 1 93.94 97 LYS A C 1
ATOM 746 O O . LYS A 1 97 ? 5.621 33.469 11.5 1 93.94 97 LYS A O 1
ATOM 751 N N . TYR A 1 98 ? 4.539 31.656 10.984 1 95.31 98 TYR A N 1
ATOM 752 C CA . TYR A 1 98 ? 5.098 30.906 12.109 1 95.31 98 TYR A CA 1
ATOM 753 C C . TYR A 1 98 ? 6 29.781 11.633 1 95.31 98 TYR A C 1
ATOM 755 O O . TYR A 1 98 ? 6.352 28.891 12.398 1 95.31 98 TYR A O 1
ATOM 763 N N . GLN A 1 99 ? 6.332 29.719 10.352 1 94.31 99 GLN A N 1
ATOM 764 C CA . GLN A 1 99 ? 7.215 28.703 9.797 1 94.31 99 GLN A CA 1
ATOM 765 C C . GLN A 1 99 ? 8.672 28.984 10.148 1 94.31 99 GLN A C 1
ATOM 767 O O . GLN A 1 99 ? 9.016 30.094 10.547 1 94.31 99 GLN A O 1
ATOM 772 N N . GLY A 1 100 ? 9.492 27.906 10.156 1 92.12 100 GLY A N 1
ATOM 773 C CA . GLY A 1 100 ? 10.914 28.062 10.391 1 92.12 100 GLY A CA 1
ATOM 774 C C . GLY A 1 100 ? 11.273 28.125 11.859 1 92.12 100 GLY A C 1
ATOM 775 O O . GLY A 1 100 ? 12.383 28.531 12.219 1 92.12 100 GLY A O 1
ATOM 776 N N . ARG A 1 101 ? 10.367 27.797 12.727 1 91.69 101 ARG A N 1
ATOM 777 C CA . ARG A 1 101 ? 10.57 27.891 14.164 1 91.69 101 ARG A CA 1
ATOM 778 C C . ARG A 1 101 ? 10.469 26.531 14.828 1 91.69 101 ARG A C 1
ATOM 780 O O . ARG A 1 101 ? 10.406 26.438 16.062 1 91.69 101 ARG A O 1
ATOM 787 N N . GLY A 1 102 ? 10.336 25.531 14.023 1 95.25 102 GLY A N 1
ATOM 788 C CA . GLY A 1 102 ? 10.273 24.188 14.578 1 95.25 102 GLY A CA 1
ATOM 789 C C . GLY A 1 102 ? 8.867 23.766 14.984 1 95.25 102 GLY A C 1
ATOM 790 O O . GLY A 1 102 ? 8.672 22.688 15.539 1 95.25 102 GLY A O 1
ATOM 791 N N . LEU A 1 103 ? 7.875 24.562 14.734 1 96.06 103 LEU A N 1
ATOM 792 C CA . LEU A 1 103 ? 6.508 24.328 15.18 1 96.06 103 LEU A CA 1
ATOM 793 C C . LEU A 1 103 ? 5.938 23.078 14.516 1 96.06 103 LEU A C 1
ATOM 795 O O . LEU A 1 103 ? 5.18 22.328 15.141 1 96.06 103 LEU A O 1
ATOM 799 N N . GLY A 1 104 ? 6.262 22.859 13.25 1 96.75 104 GLY A N 1
ATOM 800 C CA . GLY A 1 104 ? 5.816 21.656 12.562 1 96.75 104 GLY A CA 1
ATOM 801 C C . GLY A 1 104 ? 6.297 20.391 13.227 1 96.75 104 GLY A C 1
ATOM 802 O O . GLY A 1 104 ? 5.516 19.453 13.43 1 96.75 104 GLY A O 1
ATOM 803 N N . ALA A 1 105 ? 7.562 20.406 13.57 1 96.44 105 ALA A N 1
ATOM 804 C CA . ALA A 1 105 ? 8.148 19.25 14.242 1 96.44 105 ALA A CA 1
ATOM 805 C C . ALA A 1 105 ? 7.527 19.031 15.617 1 96.44 105 ALA A C 1
ATOM 807 O O . ALA A 1 105 ? 7.316 17.906 16.047 1 96.44 105 ALA A O 1
ATOM 808 N N . GLU A 1 106 ? 7.262 20.078 16.281 1 96.62 106 GLU A N 1
ATOM 809 C CA . GLU A 1 106 ? 6.629 19.984 17.594 1 96.62 106 GLU A CA 1
ATOM 810 C C . GLU A 1 106 ? 5.211 19.422 17.484 1 96.62 106 GLU A C 1
ATOM 812 O O . GLU A 1 106 ? 4.801 18.594 18.297 1 96.62 106 GLU A O 1
ATOM 817 N N . LEU A 1 107 ? 4.516 19.969 16.547 1 96.69 107 LEU A N 1
ATOM 818 C CA . LEU A 1 107 ? 3.164 19.469 16.312 1 96.69 107 LEU A CA 1
ATOM 819 C C . LEU A 1 107 ? 3.176 17.984 15.992 1 96.69 107 LEU A C 1
ATOM 821 O O . LEU A 1 107 ? 2.375 17.219 16.531 1 96.69 107 LEU A O 1
ATOM 825 N N . PHE A 1 108 ? 4.098 17.547 15.172 1 96.69 108 PHE A N 1
ATOM 826 C CA . PHE A 1 108 ? 4.258 16.141 14.836 1 96.69 108 PHE A CA 1
ATOM 827 C C . PHE A 1 108 ? 4.594 15.32 16.078 1 96.69 108 PHE A C 1
ATOM 829 O O . PHE A 1 108 ? 4.066 14.227 16.266 1 96.69 108 PHE A O 1
ATOM 836 N N . ALA A 1 109 ? 5.469 15.805 16.891 1 95.88 109 ALA A N 1
ATOM 837 C CA . ALA A 1 109 ? 5.844 15.117 18.109 1 95.88 109 ALA A CA 1
ATOM 838 C C . ALA A 1 109 ? 4.629 14.883 19 1 95.88 109 ALA A C 1
ATOM 840 O O . ALA A 1 109 ? 4.504 13.828 19.641 1 95.88 109 ALA A O 1
ATOM 841 N N . LYS A 1 110 ? 3.779 15.852 19.078 1 95.44 110 LYS A N 1
ATOM 842 C CA . LYS A 1 110 ? 2.555 15.695 19.859 1 95.44 110 LYS A CA 1
ATOM 843 C C . LYS A 1 110 ? 1.666 14.602 19.266 1 95.44 110 LYS A C 1
ATOM 845 O O . LYS A 1 110 ? 1.1 13.789 20 1 95.44 110 LYS A O 1
ATOM 850 N N . L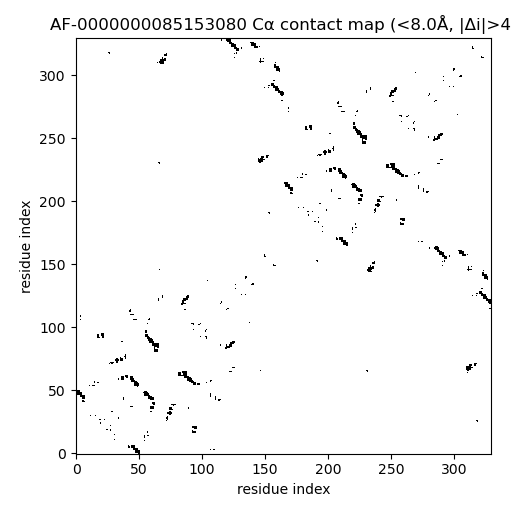EU A 1 111 ? 1.537 14.633 17.938 1 94.94 111 LEU A N 1
ATOM 851 C CA . LEU A 1 111 ? 0.78 13.578 17.281 1 94.94 111 LEU A CA 1
ATOM 852 C C . LEU A 1 111 ? 1.363 12.203 17.594 1 94.94 111 LEU A C 1
ATOM 854 O O . LEU A 1 111 ? 0.624 11.266 17.906 1 94.94 111 LEU A O 1
ATOM 858 N N . CYS A 1 112 ? 2.648 12.078 17.516 1 93.94 112 CYS A N 1
ATOM 859 C CA . CYS A 1 112 ? 3.32 10.805 17.766 1 93.94 112 CYS A CA 1
ATOM 860 C C . CYS A 1 112 ? 2.996 10.289 19.156 1 93.94 112 CYS A C 1
ATOM 862 O O . CYS A 1 112 ? 2.748 9.094 19.344 1 93.94 112 CYS A O 1
ATOM 864 N N . ARG A 1 113 ? 3.023 11.164 20.109 1 91.94 113 ARG A N 1
ATOM 865 C CA . ARG A 1 113 ? 2.688 10.766 21.469 1 91.94 113 ARG A CA 1
ATOM 866 C C . ARG A 1 113 ? 1.271 10.203 21.531 1 91.94 113 ARG A C 1
ATOM 868 O O . ARG A 1 113 ? 1.039 9.164 22.156 1 91.94 113 ARG A O 1
ATOM 875 N N . LEU A 1 114 ? 0.388 10.828 20.891 1 90.5 114 LEU A N 1
ATOM 876 C CA . LEU A 1 114 ? -1.013 10.422 20.906 1 90.5 114 LEU A CA 1
ATOM 877 C C . LEU A 1 114 ? -1.188 9.055 20.234 1 90.5 114 LEU A C 1
ATOM 879 O O . LEU A 1 114 ? -1.901 8.195 20.766 1 90.5 114 LEU A O 1
ATOM 883 N N . ILE A 1 115 ? -0.549 8.875 19.141 1 88.75 115 ILE A N 1
ATOM 884 C CA . ILE A 1 115 ? -0.831 7.672 18.359 1 88.75 115 ILE A CA 1
ATOM 885 C C . ILE A 1 115 ? -0.107 6.477 18.984 1 88.75 115 ILE A C 1
ATOM 887 O O . ILE A 1 115 ? -0.573 5.34 18.875 1 88.75 115 ILE A O 1
ATOM 891 N N . ARG A 1 116 ? 0.997 6.676 19.594 1 86.44 116 ARG A N 1
ATOM 892 C CA . ARG A 1 116 ? 1.675 5.613 20.312 1 86.44 116 ARG A CA 1
ATOM 893 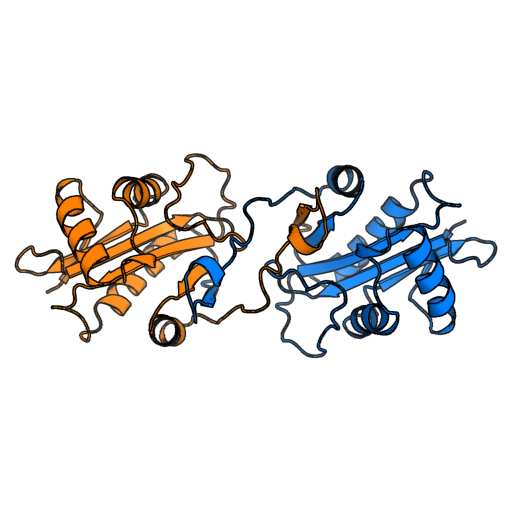C C . ARG A 1 116 ? 0.793 5.07 21.438 1 86.44 116 ARG A C 1
ATOM 895 O O . ARG A 1 116 ? 0.707 3.857 21.641 1 86.44 116 ARG A O 1
ATOM 902 N N . GLU A 1 117 ? 0.158 5.961 22.047 1 86.38 117 GLU A N 1
ATOM 903 C CA . GLU A 1 117 ? -0.727 5.594 23.156 1 86.38 117 GLU A CA 1
ATOM 904 C C . GLU A 1 117 ? -1.934 4.805 22.656 1 86.38 117 GLU A C 1
ATOM 906 O O . GLU A 1 117 ? -2.516 4.012 23.391 1 86.38 117 GLU A O 1
ATOM 911 N N . GLN A 1 118 ? -2.25 4.98 21.438 1 85.38 118 GLN A N 1
ATOM 912 C CA . GLN A 1 118 ? -3.428 4.336 20.859 1 85.38 118 GLN A CA 1
ATOM 913 C C . GLN A 1 118 ? -3.057 3.023 20.172 1 85.38 118 GLN A C 1
ATOM 915 O O . GLN A 1 118 ? -3.926 2.322 19.656 1 85.38 118 GLN A O 1
ATOM 920 N N . GLY A 1 119 ? -1.812 2.693 20.094 1 82.94 119 GLY A N 1
ATOM 921 C CA . GLY A 1 119 ? -1.385 1.383 19.641 1 82.94 119 GLY A CA 1
ATOM 922 C C . GLY A 1 119 ? -1.133 1.331 18.141 1 82.94 119 GLY A C 1
ATOM 923 O O . GLY A 1 119 ? -1.116 0.252 17.547 1 82.94 119 GLY A O 1
ATOM 924 N N . PHE A 1 120 ? -1.054 2.451 17.469 1 83.62 120 PHE A N 1
ATOM 925 C CA . PHE A 1 120 ? -0.7 2.479 16.062 1 83.62 120 PHE A CA 1
ATOM 926 C C . PHE A 1 120 ? 0.76 2.092 15.859 1 83.62 120 PHE A C 1
ATOM 928 O O . PHE A 1 120 ? 1.604 2.365 16.719 1 83.62 120 PHE A O 1
ATOM 935 N N . SER A 1 121 ? 1.065 1.469 14.727 1 81.12 121 SER A N 1
ATOM 936 C CA . SER A 1 121 ? 2.41 0.947 14.508 1 81.12 121 SER A CA 1
ATOM 937 C C . SER A 1 121 ? 3.123 1.698 13.391 1 81.12 121 SER A C 1
ATOM 939 O O . SER A 1 121 ? 4.344 1.604 13.25 1 81.12 121 SER A O 1
ATOM 941 N N . SER A 1 122 ? 2.34 2.447 12.57 1 84.31 122 SER A N 1
ATOM 942 C CA . SER A 1 122 ? 2.969 3.139 11.453 1 84.31 122 SER A CA 1
ATOM 943 C C . SER A 1 122 ? 2.23 4.426 11.109 1 84.31 122 SER A C 1
ATOM 945 O O . SER A 1 122 ? 1.079 4.613 11.516 1 84.31 122 SER A O 1
ATOM 947 N N . ILE A 1 123 ? 2.92 5.301 10.5 1 90.88 123 ILE A N 1
ATOM 948 C CA . ILE A 1 123 ? 2.389 6.551 9.969 1 90.88 123 ILE A CA 1
ATOM 949 C C . ILE A 1 123 ? 2.693 6.645 8.477 1 90.88 123 ILE A C 1
ATOM 951 O O . ILE A 1 123 ? 3.803 6.328 8.039 1 90.88 123 ILE A O 1
ATOM 955 N N . THR A 1 124 ? 1.707 6.93 7.707 1 88.38 124 THR A N 1
ATOM 956 C CA . THR A 1 124 ? 1.903 7.168 6.281 1 88.38 124 THR A CA 1
ATOM 957 C C . THR A 1 124 ? 1.414 8.562 5.891 1 88.38 124 THR A C 1
ATOM 959 O O . THR A 1 124 ? 0.638 9.18 6.621 1 88.38 124 THR A O 1
ATOM 962 N N . LEU A 1 125 ? 1.975 9.094 4.844 1 90.88 125 LEU A N 1
ATOM 963 C CA . LEU A 1 125 ? 1.566 10.375 4.293 1 90.88 125 LEU A CA 1
ATOM 964 C C . LEU A 1 125 ? 2.014 10.516 2.84 1 90.88 125 LEU A C 1
ATOM 966 O O . LEU A 1 125 ? 2.783 9.688 2.342 1 90.88 125 LEU A O 1
ATOM 970 N N . VAL A 1 126 ? 1.416 11.453 2.139 1 89.94 126 VAL A N 1
ATOM 971 C CA . VAL A 1 126 ? 1.945 11.898 0.854 1 89.94 126 VAL A CA 1
ATOM 972 C C . VAL A 1 126 ? 2.602 13.266 1.014 1 89.94 126 VAL A C 1
ATOM 974 O O . VAL A 1 126 ? 1.917 14.273 1.223 1 89.94 126 VAL A O 1
ATOM 977 N N . ALA A 1 127 ? 3.938 13.258 0.956 1 92.44 127 ALA A N 1
ATOM 978 C CA . ALA A 1 127 ? 4.672 14.516 1.037 1 92.44 127 ALA A CA 1
ATOM 979 C C . ALA A 1 127 ? 4.578 15.289 -0.274 1 92.44 127 ALA A C 1
ATOM 981 O O . ALA A 1 127 ? 4.875 14.75 -1.343 1 92.44 127 ALA A O 1
ATOM 982 N N . VAL A 1 128 ? 4.16 16.484 -0.195 1 91.62 128 VAL A N 1
ATOM 983 C CA . VAL A 1 128 ? 3.99 17.328 -1.379 1 91.62 128 VAL A CA 1
ATOM 984 C C . VAL A 1 128 ? 4.844 18.578 -1.246 1 91.62 128 VAL A C 1
ATOM 986 O O . VAL A 1 128 ? 5.332 18.906 -0.158 1 91.62 128 VAL A O 1
ATOM 989 N N . GLN A 1 129 ? 5.082 19.203 -2.402 1 91.94 129 GLN A N 1
ATOM 990 C CA . GLN A 1 129 ? 5.848 20.438 -2.422 1 91.94 129 GLN A CA 1
ATOM 991 C C . GLN A 1 129 ? 7.211 20.266 -1.762 1 91.94 129 GLN A C 1
ATOM 993 O O . GLN A 1 129 ? 8.023 19.453 -2.215 1 91.94 129 GLN A O 1
ATOM 998 N N . GLU A 1 130 ? 7.598 20.984 -0.732 1 86.75 130 GLU A N 1
ATOM 999 C CA . GLU A 1 130 ? 8.891 20.828 -0.071 1 86.75 130 GLU A CA 1
ATOM 1000 C C . GLU A 1 130 ? 8.789 19.922 1.146 1 86.75 130 GLU A C 1
ATOM 1002 O O . GLU A 1 130 ? 9.695 19.875 1.982 1 86.75 130 GLU A O 1
ATOM 1007 N N . GLY A 1 131 ? 7.738 19.219 1.144 1 91.75 131 GLY A N 1
ATOM 1008 C CA . GLY A 1 131 ? 7.426 18.375 2.285 1 91.75 131 GLY A CA 1
ATOM 1009 C C . GLY A 1 131 ? 8.391 17.219 2.447 1 91.75 131 GLY A C 1
ATOM 1010 O O . GLY A 1 131 ? 8.727 16.828 3.57 1 91.75 131 G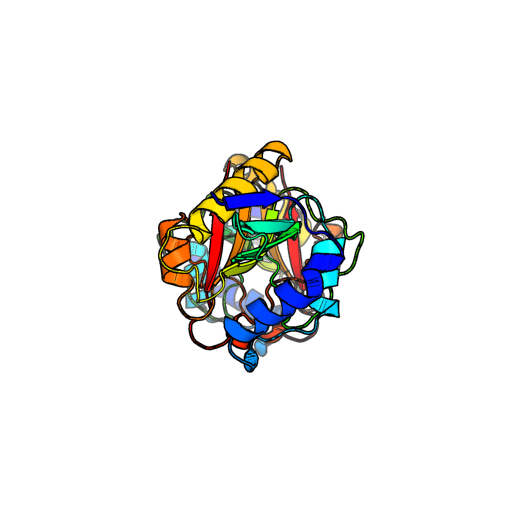LY A O 1
ATOM 1011 N N . PRO A 1 132 ? 8.859 16.609 1.35 1 90.5 132 PRO A N 1
ATOM 1012 C CA . PRO A 1 132 ? 9.734 15.445 1.472 1 90.5 132 PRO A CA 1
ATOM 1013 C C . PRO A 1 132 ? 10.961 15.711 2.34 1 90.5 132 PRO A C 1
ATOM 1015 O O . PRO A 1 132 ? 11.328 14.875 3.162 1 90.5 132 PRO A O 1
ATOM 1018 N N . LYS A 1 133 ? 11.602 16.844 2.219 1 92.19 133 LYS A N 1
ATOM 1019 C CA . LYS A 1 133 ? 12.766 17.172 3.035 1 92.19 133 LYS A CA 1
ATOM 1020 C C . LYS A 1 133 ? 12.398 17.234 4.516 1 92.19 133 LYS A C 1
ATOM 1022 O O . LYS A 1 133 ? 13.133 16.734 5.363 1 92.19 133 LYS A O 1
ATOM 1027 N N . PHE A 1 134 ? 11.32 17.859 4.836 1 94.75 134 PHE A N 1
ATOM 1028 C CA . PHE A 1 134 ? 10.828 18.016 6.203 1 94.75 134 PHE A CA 1
ATOM 1029 C C . PHE A 1 134 ? 10.555 16.641 6.824 1 94.75 134 PHE A C 1
ATOM 1031 O O . PHE A 1 134 ? 11.031 16.344 7.922 1 94.75 134 PHE A O 1
ATOM 1038 N N . TRP A 1 135 ? 9.859 15.82 6.074 1 95.81 135 TRP A N 1
ATOM 1039 C CA . TRP A 1 135 ? 9.422 14.531 6.605 1 95.81 135 TRP A CA 1
ATOM 1040 C C . TRP A 1 135 ? 10.594 13.562 6.711 1 95.81 135 TRP A C 1
ATOM 1042 O O . TRP A 1 135 ? 10.641 12.734 7.621 1 95.81 135 TRP A O 1
ATOM 1052 N N . HIS A 1 136 ? 11.469 13.664 5.746 1 91.56 136 HIS A N 1
ATOM 1053 C CA . HIS A 1 136 ? 12.68 12.859 5.84 1 91.56 136 HIS A CA 1
ATOM 1054 C C . HIS A 1 136 ? 13.422 13.117 7.145 1 91.56 136 HIS A C 1
ATOM 1056 O O . HIS A 1 136 ? 13.875 12.18 7.809 1 91.56 136 HIS A O 1
ATOM 1062 N N . LYS A 1 137 ? 13.516 14.32 7.516 1 93.69 137 LYS A N 1
ATOM 1063 C CA . LYS A 1 137 ? 14.188 14.703 8.758 1 93.69 137 LYS A CA 1
ATOM 1064 C C . LYS A 1 137 ? 13.461 14.133 9.969 1 93.69 137 LYS A C 1
ATOM 1066 O O . LYS A 1 137 ? 14.07 13.914 11.016 1 93.69 137 LYS A O 1
ATOM 1071 N N . LEU A 1 138 ? 12.195 13.898 9.836 1 94.75 138 LEU A N 1
ATOM 1072 C CA . LEU A 1 138 ? 11.383 13.391 10.938 1 94.75 138 LEU A CA 1
ATOM 1073 C C . LEU A 1 138 ? 11.32 11.867 10.914 1 94.75 138 LEU A C 1
ATOM 1075 O O . LEU A 1 138 ? 10.523 11.258 11.633 1 94.75 138 LEU A O 1
ATOM 1079 N N . GLY A 1 139 ? 12.055 11.242 10.031 1 90.69 139 GLY A N 1
ATOM 1080 C CA . GLY A 1 139 ? 12.219 9.805 10.07 1 90.69 139 GLY A CA 1
ATOM 1081 C C . GLY A 1 139 ? 11.383 9.07 9.039 1 90.69 139 GLY A C 1
ATOM 1082 O O . GLY A 1 139 ? 11.305 7.84 9.055 1 90.69 139 GLY A O 1
ATOM 1083 N N . PHE A 1 140 ? 10.758 9.836 8.125 1 90.25 140 PHE A N 1
ATOM 1084 C CA . PHE A 1 140 ? 9.992 9.188 7.066 1 90.25 140 PHE A CA 1
ATOM 1085 C C . PHE A 1 140 ? 10.906 8.789 5.91 1 90.25 140 PHE A C 1
ATOM 1087 O O . PHE A 1 140 ? 11.891 9.469 5.621 1 90.25 140 PHE A O 1
ATOM 1094 N N . THR A 1 141 ? 10.523 7.715 5.293 1 84.38 141 THR A N 1
ATOM 1095 C CA . THR A 1 141 ? 11.234 7.234 4.109 1 84.38 141 THR A CA 1
ATOM 1096 C C . THR A 1 141 ? 10.289 7.113 2.922 1 84.38 141 THR A C 1
ATOM 1098 O O . THR A 1 141 ? 9.141 6.688 3.076 1 84.38 141 THR A O 1
ATOM 1101 N N . PRO A 1 142 ? 10.82 7.637 1.746 1 82.19 142 PRO A N 1
ATOM 1102 C CA . PRO A 1 142 ? 9.984 7.461 0.554 1 82.19 142 PRO A CA 1
ATOM 1103 C C . PRO A 1 142 ? 9.766 5.992 0.195 1 82.19 142 PRO A C 1
ATOM 1105 O O . PRO A 1 142 ? 10.672 5.172 0.361 1 82.19 142 PRO A O 1
ATOM 1108 N N . HIS A 1 143 ? 8.586 5.691 -0.027 1 70.56 143 HIS A N 1
ATOM 1109 C CA . HIS A 1 143 ? 8.234 4.375 -0.543 1 70.56 143 HIS A CA 1
ATOM 1110 C C . HIS A 1 143 ? 7.695 4.473 -1.969 1 70.56 143 HIS A C 1
ATOM 1112 O O . HIS A 1 143 ? 6.504 4.703 -2.176 1 70.56 143 HIS A O 1
ATOM 1118 N N . SER A 1 144 ? 8.617 4.848 -3.016 1 56.12 144 SER A N 1
ATOM 1119 C CA . SER A 1 144 ? 8.312 5.117 -4.418 1 56.12 144 SER A CA 1
ATOM 1120 C C . SER A 1 144 ? 7.598 3.938 -5.066 1 56.12 144 SER A C 1
ATOM 1122 O O . SER A 1 144 ? 6.855 4.109 -6.031 1 56.12 144 SER A O 1
ATOM 1124 N N . GLU A 1 145 ? 8.172 2.795 -4.801 1 52 145 GLU A N 1
ATOM 1125 C CA . GLU A 1 145 ? 7.727 1.656 -5.598 1 52 145 GLU A CA 1
ATOM 1126 C C . GLU A 1 145 ? 6.297 1.255 -5.234 1 52 145 GLU A C 1
ATOM 1128 O O . GLU A 1 145 ? 5.926 0.086 -5.359 1 52 145 GLU A O 1
ATOM 1133 N N . LEU A 1 146 ? 5.816 2.221 -4.535 1 52.41 146 LEU A N 1
ATOM 1134 C CA . LEU A 1 146 ? 4.457 1.846 -4.16 1 52.41 146 LEU A CA 1
ATOM 1135 C C . LEU A 1 146 ? 3.723 1.219 -5.344 1 52.41 146 LEU A C 1
ATOM 1137 O O . LEU A 1 146 ? 4.246 1.188 -6.461 1 52.41 146 LEU A O 1
ATOM 1141 N N . VAL A 1 147 ? 2.33 1.533 -5.348 1 51.22 147 VAL A N 1
ATOM 1142 C CA . VAL A 1 147 ? 1.122 0.917 -5.883 1 51.22 147 VAL A CA 1
ATOM 1143 C C . VAL A 1 147 ? 1.046 1.153 -7.391 1 51.22 147 VAL A C 1
ATOM 1145 O O . VAL A 1 147 ? 0.886 2.291 -7.84 1 51.22 147 VAL A O 1
ATOM 1148 N N . ALA A 1 148 ? 1.868 0.437 -8.078 1 54.44 148 ALA A N 1
ATOM 1149 C CA . ALA A 1 148 ? 1.587 0.491 -9.508 1 54.44 148 ALA A CA 1
ATOM 1150 C C . ALA A 1 148 ? 0.086 0.575 -9.773 1 54.44 148 ALA A C 1
ATOM 1152 O O . ALA A 1 148 ? -0.721 0.228 -8.906 1 54.44 148 ALA A O 1
ATOM 1153 N N . ASP A 1 149 ? -0.3 1.336 -10.805 1 63.19 149 ASP A N 1
ATOM 1154 C CA . ASP A 1 149 ? -1.668 1.42 -11.305 1 63.19 149 ASP A CA 1
ATOM 1155 C C . ASP A 1 149 ? -2.25 0.029 -11.555 1 63.19 149 ASP A C 1
ATOM 1157 O O . ASP A 1 149 ? -1.904 -0.628 -12.539 1 63.19 149 ASP A O 1
ATOM 1161 N N . ILE A 1 150 ? -3.004 -0.458 -10.555 1 71.44 150 ILE A N 1
ATOM 1162 C CA . ILE A 1 150 ? -3.676 -1.749 -10.672 1 71.44 150 ILE A CA 1
ATOM 1163 C C . ILE A 1 150 ? -4.473 -1.805 -11.969 1 71.44 150 ILE A C 1
ATOM 1165 O O . ILE A 1 150 ? -4.742 -2.889 -12.492 1 71.44 150 ILE A O 1
ATOM 1169 N N . LYS A 1 151 ? -4.652 -0.551 -12.523 1 70.75 151 LYS A N 1
ATOM 1170 C CA . LYS A 1 151 ? -5.418 -0.476 -13.766 1 70.75 151 LYS A CA 1
ATOM 1171 C C . LYS A 1 151 ? -4.656 -1.113 -14.922 1 70.75 151 LYS A C 1
ATOM 1173 O O . LYS A 1 151 ? -5.262 -1.612 -15.875 1 70.75 151 LYS A O 1
ATOM 1178 N N . GLU A 1 152 ? -3.369 -1.117 -14.773 1 76.19 152 GLU A N 1
ATOM 1179 C CA . GLU A 1 152 ? -2.553 -1.696 -15.836 1 76.19 152 GLU A CA 1
ATOM 1180 C C . GLU A 1 152 ? -2.756 -3.207 -15.93 1 76.19 152 GLU A C 1
ATOM 1182 O O . GLU A 1 152 ? -2.467 -3.816 -16.953 1 76.19 152 GLU A O 1
ATOM 1187 N N . TYR A 1 153 ? -3.32 -3.777 -14.922 1 80.88 153 TYR A N 1
ATOM 1188 C CA . TYR A 1 153 ? -3.512 -5.223 -14.875 1 80.88 153 TYR A CA 1
ATOM 1189 C C . TYR A 1 153 ? -4.828 -5.617 -15.531 1 80.88 153 TYR A C 1
ATOM 1191 O O . TYR A 1 153 ? -5.109 -6.809 -15.711 1 80.88 153 TYR A O 1
ATOM 1199 N N . GLY A 1 154 ? -5.559 -4.645 -15.898 1 77.31 154 GLY A N 1
ATOM 1200 C CA . GLY A 1 154 ? -6.773 -4.938 -16.641 1 77.31 154 GLY A CA 1
ATOM 1201 C C . GLY A 1 154 ? -8.039 -4.691 -15.844 1 77.31 154 GLY A C 1
ATOM 1202 O O . GLY A 1 154 ? -7.977 -4.469 -14.633 1 77.31 154 GLY A O 1
ATOM 1203 N N . VAL A 1 155 ? -9.117 -4.723 -16.531 1 76.62 155 VAL A N 1
ATOM 1204 C CA . VAL A 1 155 ? -10.422 -4.465 -15.938 1 76.62 155 VAL A CA 1
ATOM 1205 C C . VAL A 1 155 ? -10.75 -5.551 -14.906 1 76.62 155 VAL A C 1
ATOM 1207 O O . VAL A 1 155 ? -10.586 -6.742 -15.18 1 76.62 155 VAL A O 1
ATOM 1210 N N . GLY A 1 156 ? -11.117 -5.113 -13.711 1 79.69 156 GLY A N 1
ATOM 1211 C CA . GLY A 1 156 ? -11.539 -6.066 -12.695 1 79.69 156 GLY A CA 1
ATOM 1212 C C . GLY A 1 156 ? -10.398 -6.531 -11.805 1 79.69 156 GLY A C 1
ATOM 1213 O O . GLY A 1 156 ? -10.609 -7.305 -10.867 1 79.69 156 GLY A O 1
ATOM 1214 N N . ALA A 1 157 ? -9.148 -6.062 -12.211 1 85.12 157 ALA A N 1
ATOM 1215 C CA . ALA A 1 157 ? -8.008 -6.434 -11.367 1 85.12 157 ALA A CA 1
ATOM 1216 C C . ALA A 1 157 ? -8.195 -5.922 -9.945 1 85.12 157 ALA A C 1
ATOM 1218 O O . ALA A 1 157 ? -8.68 -4.809 -9.734 1 85.12 157 ALA A O 1
ATOM 1219 N N . GLN A 1 158 ? -7.902 -6.762 -8.945 1 83.19 158 GLN A N 1
ATOM 1220 C CA . GLN A 1 158 ? -8.031 -6.402 -7.539 1 83.19 158 GLN A CA 1
ATOM 1221 C C . GLN A 1 158 ? -6.73 -6.652 -6.785 1 83.19 158 GLN A C 1
ATOM 1223 O O . GLN A 1 158 ? -6.152 -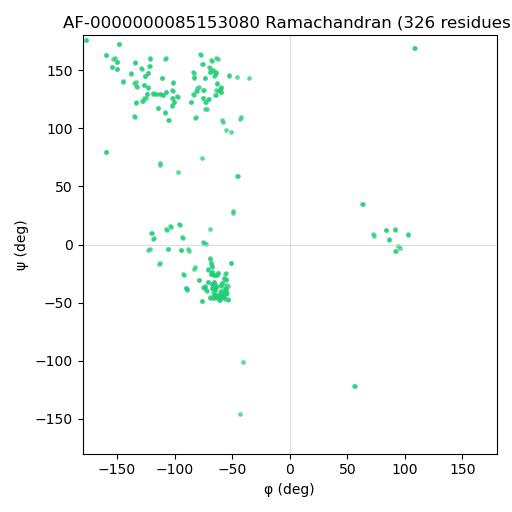7.734 -6.879 1 83.19 158 GLN A O 1
ATOM 1228 N N . PHE A 1 159 ? -6.297 -5.641 -6.16 1 85.88 159 PHE A N 1
ATOM 1229 C CA . PHE A 1 159 ? -5.246 -5.848 -5.172 1 85.88 159 PHE A CA 1
ATOM 1230 C C . PHE A 1 159 ? -5.801 -6.523 -3.922 1 85.88 159 PHE A C 1
ATOM 1232 O O . PHE A 1 159 ? -6.797 -6.066 -3.354 1 85.88 159 PHE A O 1
ATOM 1239 N N . MET A 1 160 ? -5.23 -7.672 -3.586 1 86.12 160 MET A N 1
ATOM 1240 C CA . MET A 1 160 ? -5.777 -8.445 -2.477 1 86.12 160 MET A CA 1
ATOM 1241 C C . MET A 1 160 ? -4.699 -8.75 -1.442 1 86.12 160 MET A C 1
ATOM 1243 O O . MET A 1 160 ? -3.521 -8.883 -1.786 1 86.12 160 MET A O 1
ATOM 1247 N N . VAL A 1 161 ? -5.094 -8.766 -0.191 1 83.12 161 VAL A N 1
ATOM 1248 C CA . VAL A 1 161 ? -4.199 -8.977 0.94 1 83.12 161 VAL A CA 1
ATOM 1249 C C . VAL A 1 161 ? -4.723 -10.117 1.812 1 83.12 161 VAL A C 1
ATOM 1251 O O . VAL A 1 161 ? -5.934 -10.258 1.999 1 83.12 161 VAL A O 1
ATOM 1254 N N . ARG A 1 162 ? -3.869 -10.93 2.221 1 85.75 162 ARG A N 1
ATOM 1255 C CA . ARG A 1 162 ? -4.145 -11.938 3.24 1 85.75 162 ARG A CA 1
ATOM 1256 C C . ARG A 1 162 ? -3.111 -11.875 4.363 1 85.75 162 ARG A C 1
ATOM 1258 O O . ARG A 1 162 ? -1.907 -11.961 4.109 1 85.75 162 ARG A O 1
ATOM 1265 N N . ASN A 1 163 ? -3.631 -11.695 5.613 1 79.31 163 ASN A N 1
ATOM 1266 C CA . ASN A 1 163 ? -2.75 -11.734 6.777 1 79.31 163 ASN A CA 1
ATOM 1267 C C . ASN A 1 163 ? -2.537 -13.164 7.266 1 79.31 163 ASN A C 1
ATOM 1269 O O . ASN A 1 163 ? -3.484 -13.945 7.34 1 79.31 163 ASN A O 1
ATOM 1273 N N . ILE A 1 164 ? -1.337 -13.695 7.363 1 72.19 164 ILE A N 1
ATOM 1274 C CA . ILE A 1 164 ? -1.043 -15.047 7.812 1 72.19 164 ILE A CA 1
ATOM 1275 C C . ILE A 1 164 ? -0.839 -15.062 9.328 1 72.19 164 ILE A C 1
ATOM 1277 O O . ILE A 1 164 ? -1.105 -16.062 9.984 1 72.19 164 ILE A O 1
ATOM 1281 N N . VAL A 1 165 ? -0.201 -14.016 10 1 58.59 165 VAL A N 1
ATOM 1282 C CA . VAL A 1 165 ? -0.114 -14.008 11.453 1 58.59 165 VAL A CA 1
ATOM 1283 C C . VAL A 1 165 ? -1.186 -13.078 12.031 1 58.59 165 VAL A C 1
ATOM 1285 O O . VAL A 1 165 ? -1.576 -12.102 11.391 1 58.59 165 VAL A O 1
ATOM 1288 N N . MET B 1 1 ? -0.834 -38.781 -8.594 1 85.56 1 MET B N 1
ATOM 1289 C CA . MET B 1 1 ? -0.385 -38.062 -7.395 1 85.56 1 MET B CA 1
ATOM 1290 C C . MET B 1 1 ? 0.438 -36.844 -7.762 1 85.56 1 MET B C 1
ATOM 1292 O O . MET B 1 1 ? 1.221 -36.875 -8.711 1 85.56 1 MET B O 1
ATOM 1296 N N . VAL B 1 2 ? 0.212 -35.688 -7.234 1 93.44 2 VAL B N 1
ATOM 1297 C CA . VAL B 1 2 ? 0.907 -34.469 -7.609 1 93.44 2 VAL B CA 1
ATOM 1298 C C . VAL B 1 2 ? 2.039 -34.188 -6.625 1 93.44 2 VAL B C 1
ATOM 1300 O O . VAL B 1 2 ? 1.883 -34.375 -5.418 1 93.44 2 VAL B O 1
ATOM 1303 N N . ILE B 1 3 ? 3.236 -33.969 -7.129 1 95.62 3 ILE B N 1
ATOM 1304 C CA . ILE B 1 3 ? 4.391 -33.594 -6.312 1 95.62 3 ILE B CA 1
ATOM 1305 C C . ILE B 1 3 ? 4.66 -32.125 -6.441 1 95.62 3 ILE B C 1
ATOM 1307 O O . ILE B 1 3 ? 4.66 -31.562 -7.547 1 95.62 3 ILE B O 1
ATOM 1311 N N . PHE B 1 4 ? 4.859 -31.5 -5.281 1 96.88 4 PHE B N 1
ATOM 1312 C CA . PHE B 1 4 ? 5.246 -30.094 -5.25 1 96.88 4 PHE B CA 1
ATOM 1313 C C . PHE B 1 4 ? 6.734 -29.953 -4.961 1 96.88 4 PHE B C 1
ATOM 1315 O O . PHE B 1 4 ? 7.242 -30.516 -3.988 1 96.88 4 PHE B O 1
ATOM 1322 N N . ARG B 1 5 ? 7.398 -29.25 -5.812 1 97.12 5 ARG B N 1
ATOM 1323 C CA . ARG B 1 5 ? 8.836 -29.109 -5.621 1 97.12 5 ARG B CA 1
ATOM 1324 C C . ARG B 1 5 ? 9.328 -27.75 -6.121 1 97.12 5 ARG B C 1
ATOM 1326 O O . ARG B 1 5 ? 8.562 -26.984 -6.707 1 97.12 5 ARG B O 1
ATOM 1333 N N . ARG B 1 6 ? 10.617 -27.469 -5.852 1 97.38 6 ARG B N 1
ATOM 1334 C CA . ARG B 1 6 ? 11.242 -26.234 -6.328 1 97.38 6 ARG B CA 1
ATOM 1335 C C . ARG B 1 6 ? 11.398 -26.25 -7.844 1 97.38 6 ARG B C 1
ATOM 1337 O O . ARG B 1 6 ? 11.43 -27.328 -8.461 1 97.38 6 ARG B O 1
ATOM 1344 N N . ILE B 1 7 ? 11.523 -25.062 -8.367 1 98.31 7 ILE B N 1
ATOM 1345 C CA . ILE B 1 7 ? 11.672 -24.938 -9.812 1 98.31 7 ILE B CA 1
ATOM 1346 C C . ILE B 1 7 ? 13.078 -25.328 -10.227 1 98.31 7 ILE B C 1
ATOM 1348 O O . ILE B 1 7 ? 14.055 -24.969 -9.578 1 98.31 7 ILE B O 1
ATOM 1352 N N . GLU B 1 8 ? 13.172 -26.141 -11.242 1 97.25 8 GLU B N 1
ATOM 1353 C CA . GLU B 1 8 ? 14.43 -26.469 -11.906 1 97.25 8 GLU B CA 1
ATOM 1354 C C . GLU B 1 8 ? 14.516 -25.812 -13.289 1 97.25 8 GLU B C 1
ATOM 1356 O O . GLU B 1 8 ? 13.492 -25.453 -13.867 1 97.25 8 GLU B O 1
ATOM 1361 N N . ASP B 1 9 ? 15.711 -25.703 -13.789 1 97.19 9 ASP B N 1
ATOM 1362 C CA . ASP B 1 9 ? 15.938 -25.031 -15.062 1 97.19 9 ASP B CA 1
ATOM 1363 C C . ASP B 1 9 ? 15.102 -25.641 -16.172 1 97.19 9 ASP B C 1
ATOM 1365 O O . ASP B 1 9 ? 14.578 -24.938 -17.031 1 97.19 9 ASP B O 1
ATOM 1369 N N . ALA B 1 10 ? 14.984 -26.891 -16.125 1 97.25 10 ALA B N 1
ATOM 1370 C CA . ALA B 1 10 ? 14.297 -27.625 -17.188 1 97.25 10 ALA B CA 1
ATOM 1371 C C . ALA B 1 10 ? 12.797 -27.328 -17.172 1 97.25 10 ALA B C 1
ATOM 1373 O O . ALA B 1 10 ? 12.086 -27.656 -18.125 1 97.25 10 ALA B O 1
ATOM 1374 N N . ASP B 1 11 ? 12.289 -26.688 -16.141 1 98.19 11 ASP B N 1
ATOM 1375 C CA . ASP B 1 11 ? 10.859 -26.438 -15.992 1 98.19 11 ASP B CA 1
ATOM 1376 C C . ASP B 1 11 ? 10.43 -25.203 -16.781 1 98.19 11 ASP B C 1
ATOM 1378 O O . ASP B 1 11 ? 9.242 -25.031 -17.062 1 98.19 11 ASP B O 1
ATOM 1382 N N . TRP B 1 12 ? 11.289 -24.312 -17.125 1 98.31 12 TRP B N 1
ATOM 1383 C CA . TRP B 1 12 ? 10.977 -22.953 -17.562 1 98.31 12 TRP B CA 1
ATOM 1384 C C . TRP B 1 12 ? 10.219 -22.969 -18.875 1 98.31 12 TRP B C 1
ATOM 1386 O O . TRP B 1 12 ? 9.25 -22.219 -19.062 1 98.31 12 TRP B O 1
ATOM 1396 N N . PRO B 1 13 ? 10.617 -23.891 -19.875 1 97.88 13 PRO B N 1
ATOM 1397 C CA . PRO B 1 13 ? 9.805 -23.922 -21.094 1 97.88 13 PRO B CA 1
ATOM 1398 C C . PRO B 1 13 ? 8.344 -24.281 -20.812 1 97.88 13 PRO B C 1
ATOM 1400 O O . PRO B 1 13 ? 7.445 -23.766 -21.484 1 97.88 13 PRO B O 1
ATOM 1403 N N . TYR B 1 14 ? 8.117 -25.125 -19.875 1 97.5 14 TYR B N 1
ATOM 1404 C CA . TYR B 1 14 ? 6.762 -25.531 -19.516 1 97.5 14 TYR B CA 1
ATOM 1405 C C . TYR B 1 14 ? 6.043 -24.438 -18.734 1 97.5 14 TYR B C 1
ATOM 1407 O O . TYR B 1 14 ? 4.84 -24.234 -18.906 1 97.5 14 TYR B O 1
ATOM 1415 N N . ILE B 1 15 ? 6.762 -23.719 -17.859 1 98.31 15 ILE B N 1
ATOM 1416 C CA . ILE B 1 15 ? 6.195 -22.578 -17.141 1 98.31 15 ILE B CA 1
ATOM 1417 C C . ILE B 1 15 ? 5.727 -21.516 -18.125 1 98.31 15 ILE B C 1
ATOM 1419 O O . ILE B 1 15 ? 4.609 -21 -18.016 1 98.31 15 ILE B O 1
ATOM 1423 N N . GLU B 1 16 ? 6.566 -21.25 -19.047 1 97.5 16 GLU B N 1
ATOM 1424 C CA . GLU B 1 16 ? 6.223 -20.266 -20.078 1 97.5 16 GLU B CA 1
ATOM 1425 C C . GLU B 1 16 ? 4.961 -20.672 -20.828 1 97.5 16 GLU B C 1
ATOM 1427 O O . GLU B 1 16 ? 4.086 -19.844 -21.094 1 97.5 16 GLU B O 1
ATOM 1432 N N . LYS B 1 17 ? 4.879 -21.938 -21.203 1 97.19 17 LYS B N 1
ATOM 1433 C CA . LYS B 1 17 ? 3.721 -22.453 -21.922 1 97.19 17 LYS B CA 1
ATOM 1434 C C . LYS B 1 17 ? 2.447 -22.312 -21.094 1 97.19 17 LYS B C 1
ATOM 1436 O O . LYS B 1 17 ? 1.401 -21.922 -21.609 1 97.19 17 LYS B O 1
ATOM 1441 N N . ILE B 1 18 ? 2.506 -22.672 -19.828 1 97.88 18 ILE B N 1
ATOM 1442 C CA . ILE B 1 18 ? 1.352 -22.547 -18.938 1 97.88 18 ILE B CA 1
ATOM 1443 C C . ILE B 1 18 ? 0.942 -21.094 -18.812 1 97.88 18 ILE B C 1
ATOM 1445 O O . ILE B 1 18 ? -0.247 -20.766 -18.844 1 97.88 18 ILE B O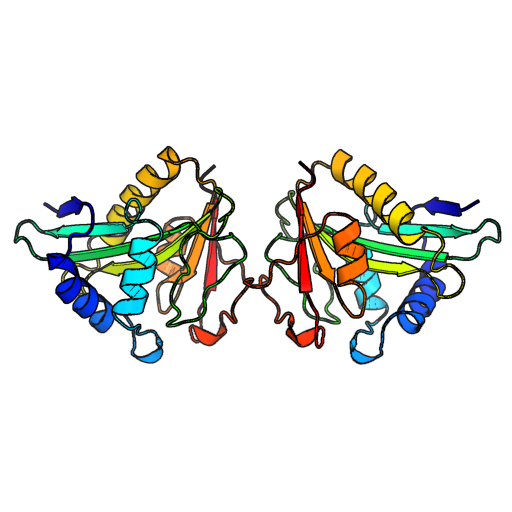 1
ATOM 1449 N N . GLU B 1 19 ? 1.97 -20.219 -18.594 1 97 19 GLU B N 1
ATOM 1450 C CA . GLU B 1 19 ? 1.703 -18.797 -18.516 1 97 19 GLU B CA 1
ATOM 1451 C C . GLU B 1 19 ? 0.929 -18.312 -19.75 1 97 19 GLU B C 1
ATOM 1453 O O . GLU B 1 19 ? -0.074 -17.609 -19.609 1 97 19 GLU B O 1
ATOM 1458 N N . GLU B 1 20 ? 1.332 -18.688 -20.922 1 95.38 20 GLU B N 1
ATOM 1459 C CA . GLU B 1 20 ? 0.705 -18.281 -22.172 1 95.38 20 GLU B CA 1
ATOM 1460 C C . GLU B 1 20 ? -0.706 -18.859 -22.281 1 95.38 20 GLU B C 1
ATOM 1462 O O . GLU B 1 20 ? -1.587 -18.234 -22.875 1 95.38 20 GLU B O 1
ATOM 1467 N N . GLU B 1 21 ? -0.847 -20 -21.75 1 96.06 21 GLU B N 1
ATOM 1468 C CA . GLU B 1 21 ? -2.137 -20.672 -21.812 1 96.06 21 GLU B CA 1
ATOM 1469 C C . GLU B 1 21 ? -3.15 -20.016 -20.875 1 96.06 21 GLU B C 1
ATOM 1471 O O . GLU B 1 21 ? -4.328 -19.891 -21.219 1 96.06 21 GLU B O 1
ATOM 1476 N N . VAL B 1 22 ? -2.73 -19.625 -19.75 1 94.62 22 VAL B N 1
ATOM 1477 C CA . VAL B 1 22 ? -3.625 -19.219 -18.672 1 94.62 22 VAL B CA 1
ATOM 1478 C C . VAL B 1 22 ? -3.924 -17.734 -18.766 1 94.62 22 VAL B C 1
ATOM 1480 O O . VAL B 1 22 ? -5.062 -17.312 -18.578 1 94.62 22 VAL B O 1
ATOM 1483 N N . TYR B 1 23 ? -2.916 -16.938 -19.125 1 93.75 23 TYR B N 1
ATOM 1484 C CA . TYR B 1 23 ? -3.09 -15.492 -19.094 1 93.75 23 TYR B CA 1
ATOM 1485 C C . TYR B 1 23 ? -3.336 -14.945 -20.5 1 93.75 23 TYR B C 1
ATOM 1487 O O . TYR B 1 23 ? -2.713 -15.391 -21.453 1 93.75 23 TYR B O 1
ATOM 1495 N N . VAL B 1 24 ? -4.25 -14.008 -20.594 1 91.88 24 VAL B N 1
ATOM 1496 C CA . VAL B 1 24 ? -4.492 -13.312 -21.844 1 91.88 24 VAL B CA 1
ATOM 1497 C C . VAL B 1 24 ? -3.24 -12.547 -22.266 1 91.88 24 VAL B C 1
ATOM 1499 O O . VAL B 1 24 ? -2.41 -12.195 -21.422 1 91.88 24 VAL B O 1
ATOM 1502 N N . PRO B 1 25 ? -3.096 -12.188 -23.5 1 91.06 25 PRO B N 1
ATOM 1503 C CA . PRO B 1 25 ? -1.872 -11.562 -24.016 1 91.06 25 PRO B CA 1
ATOM 1504 C C . PRO B 1 25 ? -1.528 -10.258 -23.297 1 91.06 25 PRO B C 1
ATOM 1506 O O . PRO B 1 25 ? -0.35 -9.945 -23.109 1 91.06 25 PRO B O 1
ATOM 1509 N N . SER B 1 26 ? -2.473 -9.508 -22.875 1 89.75 26 SER B N 1
ATOM 1510 C CA . SER B 1 26 ? -2.23 -8.227 -22.219 1 89.75 26 SER B CA 1
ATOM 1511 C C . SER B 1 26 ? -1.564 -8.43 -20.859 1 89.75 26 SER B C 1
ATOM 1513 O O . SER B 1 26 ? -0.95 -7.508 -20.312 1 89.75 26 SER B O 1
ATOM 1515 N N . LEU B 1 27 ? -1.646 -9.648 -20.312 1 91.25 27 LEU B N 1
ATOM 1516 C CA . LEU B 1 27 ? -1.074 -9.969 -19.016 1 91.25 27 LEU B CA 1
ATOM 1517 C C . LEU B 1 27 ? 0.187 -10.812 -19.156 1 91.25 27 LEU B C 1
ATOM 1519 O O . LEU B 1 27 ? 0.845 -11.133 -18.172 1 91.25 27 LEU B O 1
ATOM 1523 N N . GLY B 1 28 ? 0.429 -11.117 -20.359 1 91.06 28 GLY B N 1
ATOM 1524 C CA . GLY B 1 28 ? 1.584 -11.961 -20.625 1 91.06 28 GLY B CA 1
ATOM 1525 C C . GLY B 1 28 ? 2.902 -11.297 -20.281 1 91.06 28 GLY B C 1
ATOM 1526 O O . GLY B 1 28 ? 3.055 -10.086 -20.469 1 91.06 28 GLY B O 1
ATOM 1527 N N . GLU B 1 29 ? 3.84 -12.062 -19.828 1 92.94 29 GLU B N 1
ATOM 1528 C CA . GLU B 1 29 ? 5.152 -11.539 -19.453 1 92.94 29 GLU B CA 1
ATOM 1529 C C . GLU B 1 29 ? 6.273 -12.344 -20.109 1 92.94 29 GLU B C 1
ATOM 1531 O O . GLU B 1 29 ? 6.117 -13.539 -20.359 1 92.94 29 GLU B O 1
ATOM 1536 N N . GLU B 1 30 ? 7.352 -11.664 -20.312 1 94.69 30 GLU B N 1
ATOM 1537 C CA . GLU B 1 30 ? 8.523 -12.32 -20.891 1 94.69 30 GLU B CA 1
ATOM 1538 C C . GLU B 1 30 ? 9.141 -13.305 -19.906 1 94.69 30 GLU B C 1
ATOM 1540 O O . GLU B 1 30 ? 9.039 -13.117 -18.688 1 94.69 30 GLU B O 1
ATOM 1545 N N . LEU B 1 31 ? 9.758 -14.258 -20.516 1 96.25 31 LEU B N 1
ATOM 1546 C CA . LEU B 1 31 ? 10.383 -15.297 -19.703 1 96.25 31 LEU B CA 1
ATOM 1547 C C . LEU B 1 31 ? 11.375 -14.688 -18.703 1 96.25 31 LEU B C 1
ATOM 1549 O O . LEU B 1 31 ? 11.438 -15.102 -17.547 1 96.25 31 LEU B O 1
ATOM 1553 N N . VAL B 1 32 ? 12.094 -13.695 -19.109 1 96 32 VAL B N 1
ATOM 1554 C CA . VAL B 1 32 ? 13.117 -13.078 -18.266 1 96 32 VAL B CA 1
ATOM 1555 C C . VAL B 1 32 ? 12.461 -12.398 -17.062 1 96 32 VAL B C 1
ATOM 1557 O O . VAL B 1 32 ? 13.039 -12.359 -15.977 1 96 32 VAL B O 1
ATOM 1560 N N . VAL B 1 33 ? 11.328 -11.93 -17.266 1 95.38 33 VAL B N 1
ATOM 1561 C CA . VAL B 1 33 ? 10.586 -11.289 -16.188 1 95.38 33 VAL B CA 1
ATOM 1562 C C . VAL B 1 33 ? 10.164 -12.336 -15.156 1 95.38 33 VAL B C 1
ATOM 1564 O O . VAL B 1 33 ? 10.359 -12.148 -13.953 1 95.38 33 VAL B O 1
ATOM 1567 N N . LEU B 1 34 ? 9.633 -13.469 -15.633 1 97.06 34 LEU B N 1
ATOM 1568 C CA . LEU B 1 34 ? 9.258 -14.57 -14.75 1 97.06 34 LEU B CA 1
ATOM 1569 C C . LEU B 1 34 ? 10.469 -15.078 -13.977 1 97.06 34 LEU B C 1
ATOM 1571 O O . LEU B 1 34 ? 10.398 -15.281 -12.766 1 97.06 34 LEU B O 1
ATOM 1575 N N . GLN B 1 35 ? 11.516 -15.18 -14.664 1 96.94 35 GLN B N 1
ATOM 1576 C CA . GLN B 1 35 ? 12.742 -15.688 -14.055 1 96.94 35 GLN B CA 1
ATOM 1577 C C . GLN B 1 35 ? 13.289 -14.719 -13.016 1 96.94 35 GLN B C 1
ATOM 1579 O O . GLN B 1 35 ? 13.867 -15.133 -12.016 1 96.94 35 GLN B O 1
ATOM 1584 N N . SER B 1 36 ? 13.125 -13.477 -13.242 1 95.38 36 SER B N 1
ATOM 1585 C CA . SER B 1 36 ? 13.602 -12.484 -12.289 1 95.38 36 SER B CA 1
ATOM 1586 C C . SER B 1 36 ? 12.883 -12.602 -10.953 1 95.38 36 SER B C 1
ATOM 1588 O O . SER B 1 36 ? 13.477 -12.375 -9.898 1 95.38 36 SER B O 1
ATOM 1590 N N . LYS B 1 37 ? 11.57 -12.953 -11.008 1 94.5 37 LYS B N 1
ATOM 1591 C CA . LYS B 1 37 ? 10.836 -13.164 -9.766 1 94.5 37 LYS B CA 1
ATOM 1592 C C . LYS B 1 37 ? 11.375 -14.367 -9 1 94.5 37 LYS B C 1
ATOM 1594 O O . LYS B 1 37 ? 11.531 -14.32 -7.781 1 94.5 37 LYS B O 1
ATOM 1599 N N . TYR B 1 38 ? 11.617 -15.406 -9.773 1 96.19 38 TYR B N 1
ATOM 1600 C CA . TYR B 1 38 ? 12.203 -16.609 -9.195 1 96.19 38 TYR B CA 1
ATOM 1601 C C . TYR B 1 38 ? 13.539 -16.312 -8.531 1 96.19 38 TYR B C 1
ATOM 1603 O O . TYR B 1 38 ? 13.797 -16.75 -7.41 1 96.19 38 TYR B O 1
ATOM 1611 N N . LEU B 1 39 ? 14.352 -15.555 -9.164 1 94.62 39 LEU B N 1
ATOM 1612 C CA . LEU B 1 39 ? 15.688 -15.25 -8.664 1 94.62 39 LEU B CA 1
ATOM 1613 C C . LEU B 1 39 ? 15.617 -14.43 -7.379 1 94.62 39 LEU B C 1
ATOM 1615 O O . LEU B 1 39 ? 16.484 -14.555 -6.508 1 94.62 39 LEU B O 1
ATOM 1619 N N . ALA B 1 40 ? 14.602 -13.742 -7.215 1 91.81 40 ALA B N 1
ATOM 1620 C CA . ALA B 1 40 ? 14.422 -12.93 -6.012 1 91.81 40 ALA B CA 1
ATOM 1621 C C . ALA B 1 40 ? 14.156 -13.812 -4.793 1 91.81 40 ALA B C 1
ATOM 1623 O O . ALA B 1 40 ? 14.516 -13.445 -3.67 1 91.81 40 ALA B O 1
ATOM 1624 N N . SER B 1 41 ? 13.5 -14.938 -5.008 1 93 41 SER B N 1
ATOM 1625 C CA . SER B 1 41 ? 13.242 -15.867 -3.912 1 93 41 SER B CA 1
ATOM 1626 C C . SER B 1 41 ? 12.938 -17.266 -4.434 1 93 41 SER B C 1
ATOM 1628 O O . SER B 1 41 ? 11.781 -17.703 -4.43 1 93 41 SER B O 1
ATOM 1630 N N . PRO B 1 42 ? 13.977 -18 -4.789 1 95.06 42 PRO B N 1
ATOM 1631 C CA . PRO B 1 42 ? 13.766 -19.359 -5.305 1 95.06 42 PRO B CA 1
ATOM 1632 C C . PRO B 1 42 ? 13 -20.25 -4.32 1 95.06 42 PRO B C 1
ATOM 1634 O O . PRO B 1 42 ? 12.219 -21.109 -4.738 1 95.06 42 PRO B O 1
ATOM 1637 N N . ALA B 1 43 ? 13.133 -20 -3.078 1 93.69 43 ALA B N 1
ATOM 1638 C CA . ALA B 1 43 ? 12.562 -20.859 -2.037 1 93.69 43 ALA B CA 1
ATOM 1639 C C . ALA B 1 43 ? 11.047 -20.734 -1.997 1 93.69 43 ALA B C 1
ATOM 1641 O O . ALA B 1 43 ? 10.352 -21.625 -1.5 1 93.69 43 ALA B O 1
ATOM 1642 N N . THR B 1 44 ? 10.508 -19.672 -2.514 1 94.81 44 THR B N 1
ATOM 1643 C CA . THR B 1 44 ? 9.07 -19.469 -2.432 1 94.81 44 THR B CA 1
ATOM 1644 C C . THR B 1 44 ? 8.414 -19.672 -3.791 1 94.81 44 THR B C 1
ATOM 1646 O O . THR B 1 44 ? 7.273 -19.25 -4.012 1 94.81 44 THR B O 1
ATOM 1649 N N . CYS B 1 45 ? 9.133 -20.219 -4.664 1 97.75 45 CYS B N 1
ATOM 1650 C CA . CYS B 1 45 ? 8.617 -20.562 -5.988 1 97.75 45 CYS B CA 1
ATOM 1651 C C . CYS B 1 45 ? 8.555 -22.078 -6.18 1 97.75 45 CYS B C 1
ATOM 1653 O O . CYS B 1 45 ? 9.539 -22.781 -5.934 1 97.75 45 CYS B O 1
ATOM 1655 N N . LEU B 1 46 ? 7.363 -22.5 -6.617 1 98.12 46 LEU B N 1
ATOM 1656 C CA . LEU B 1 46 ? 7.109 -23.922 -6.668 1 98.12 46 LEU B CA 1
ATOM 1657 C C . LEU B 1 46 ? 6.457 -24.312 -7.988 1 98.12 46 LEU B C 1
ATOM 1659 O O . LEU B 1 46 ? 5.82 -23.484 -8.641 1 98.12 46 LEU B O 1
ATOM 1663 N N . VAL B 1 47 ? 6.664 -25.625 -8.297 1 98.5 47 VAL B N 1
ATOM 1664 C CA . VAL B 1 47 ? 5.906 -26.234 -9.383 1 98.5 47 VAL B CA 1
ATOM 1665 C C . VAL B 1 47 ? 5.137 -27.453 -8.867 1 98.5 47 VAL B C 1
ATOM 1667 O O . VAL B 1 47 ? 5.523 -28.047 -7.863 1 98.5 47 VAL B O 1
ATOM 1670 N N . ALA B 1 48 ? 4.055 -27.656 -9.438 1 98.12 48 ALA B N 1
ATOM 1671 C CA . ALA B 1 48 ? 3.285 -28.875 -9.258 1 98.12 48 ALA B CA 1
ATOM 1672 C C . ALA B 1 48 ? 3.496 -29.844 -10.43 1 98.12 48 ALA B C 1
ATOM 1674 O O . ALA B 1 48 ? 3.236 -29.484 -11.578 1 98.12 48 ALA B O 1
ATOM 1675 N N . VAL B 1 49 ? 3.949 -31.031 -10.125 1 97.62 49 VAL B N 1
ATOM 1676 C CA . VAL B 1 49 ? 4.266 -32 -11.164 1 97.62 49 VAL B CA 1
ATOM 1677 C C . VAL B 1 49 ? 3.387 -33.25 -10.992 1 97.62 49 VAL B C 1
ATOM 1679 O O . VAL B 1 49 ? 3.301 -33.812 -9.898 1 97.62 49 VAL B O 1
ATOM 1682 N N . GLU B 1 50 ? 2.787 -33.625 -12.078 1 95.06 50 GLU B N 1
ATOM 1683 C CA . GLU B 1 50 ? 1.951 -34.812 -12.086 1 95.06 50 GLU B CA 1
ATOM 1684 C C . GLU B 1 50 ? 2.803 -36.062 -12.133 1 95.06 50 GLU B C 1
ATOM 1686 O O . GLU B 1 50 ? 3.996 -36 -12.438 1 95.06 50 GLU B O 1
ATOM 1691 N N . GLU B 1 51 ? 2.158 -37.156 -11.812 1 90.62 51 GLU B N 1
ATOM 1692 C CA . GLU B 1 51 ? 2.832 -38.469 -11.859 1 90.62 51 GLU B CA 1
ATOM 1693 C C . GLU B 1 51 ? 3.422 -38.719 -13.234 1 90.62 51 GLU B C 1
ATOM 1695 O O . GLU B 1 51 ? 4.449 -39.406 -13.359 1 90.62 51 GLU B O 1
ATOM 1700 N N . SER B 1 52 ? 2.83 -38.188 -14.266 1 90.75 52 SER B N 1
ATOM 1701 C CA . SER B 1 52 ? 3.299 -38.344 -15.641 1 90.75 52 SER B CA 1
ATOM 1702 C C . SER B 1 52 ? 4.531 -37.5 -15.906 1 90.75 52 SER B C 1
ATOM 1704 O O . SER B 1 52 ? 5.023 -37.438 -17.031 1 90.75 52 SER B O 1
ATOM 1706 N N . GLU B 1 53 ? 5.027 -36.781 -14.891 1 91.69 53 GLU B N 1
ATOM 1707 C CA . GLU B 1 53 ? 6.184 -35.875 -14.961 1 91.69 53 GLU B CA 1
ATOM 1708 C C . GLU B 1 53 ? 5.848 -34.594 -15.734 1 91.69 53 GLU B C 1
ATOM 1710 O O . GLU B 1 53 ? 6.746 -33.844 -16.109 1 91.69 53 GLU B O 1
ATOM 1715 N N . GLU B 1 54 ? 4.582 -34.469 -16.016 1 94.88 54 GLU B N 1
ATOM 1716 C CA . GLU B 1 54 ? 4.117 -33.219 -16.641 1 94.88 54 GLU B CA 1
ATOM 1717 C C . GLU B 1 54 ? 3.943 -32.125 -15.609 1 94.88 54 GLU B C 1
ATOM 1719 O O . GLU B 1 54 ? 3.426 -32.344 -14.523 1 94.88 54 GLU B O 1
ATOM 1724 N N . LEU B 1 55 ? 4.453 -30.969 -16.016 1 97.44 55 LEU B N 1
ATOM 1725 C CA . LEU B 1 55 ? 4.238 -29.812 -15.148 1 97.44 55 LEU B CA 1
ATOM 1726 C C . LEU B 1 55 ? 2.785 -29.359 -15.203 1 97.44 55 LEU B C 1
ATOM 1728 O O . LEU B 1 55 ? 2.285 -29 -16.266 1 97.44 55 LEU B O 1
ATOM 1732 N N . ALA B 1 56 ? 2.07 -29.422 -14.086 1 98 56 ALA B N 1
ATOM 1733 C CA . ALA B 1 56 ? 0.643 -29.125 -14.023 1 98 56 ALA B CA 1
ATOM 1734 C C . ALA B 1 56 ? 0.406 -27.656 -13.672 1 98 56 ALA B C 1
ATOM 1736 O O . ALA B 1 56 ? -0.636 -27.094 -14.016 1 98 56 ALA B O 1
ATOM 1737 N N . GLY B 1 57 ? 1.331 -27.047 -13.016 1 98.31 57 GLY B N 1
ATOM 1738 C CA . GLY B 1 57 ? 1.184 -25.656 -12.602 1 98.31 57 GLY B CA 1
ATOM 1739 C C . GLY B 1 57 ? 2.41 -25.109 -11.898 1 98.31 57 GLY B C 1
ATOM 1740 O O . GLY B 1 57 ? 3.406 -25.812 -11.734 1 98.31 57 GLY B O 1
ATOM 1741 N N . TYR B 1 58 ? 2.355 -23.812 -11.57 1 98.62 58 TYR B N 1
ATOM 1742 C CA . TYR B 1 58 ? 3.48 -23.172 -10.898 1 98.62 58 TYR B CA 1
ATOM 1743 C C . TYR B 1 58 ? 3.01 -21.984 -10.055 1 98.62 58 TYR B C 1
ATOM 1745 O O . TYR B 1 58 ? 1.879 -21.516 -10.203 1 98.62 58 TYR B O 1
ATOM 1753 N N . CYS B 1 59 ? 3.818 -21.609 -9.125 1 98.5 59 CYS B N 1
ATOM 1754 C CA . CYS B 1 59 ? 3.654 -20.406 -8.305 1 98.5 59 CYS B CA 1
ATOM 1755 C C . CYS B 1 59 ? 4.957 -19.625 -8.211 1 98.5 59 CYS B C 1
ATOM 1757 O O . CYS B 1 59 ? 6.004 -20.188 -7.895 1 98.5 59 CYS B O 1
ATOM 1759 N N . LEU B 1 60 ? 4.914 -18.422 -8.602 1 97.88 60 LEU B N 1
ATOM 1760 C CA . LEU B 1 60 ? 6.023 -17.484 -8.43 1 97.88 60 LEU B CA 1
ATOM 1761 C C . LEU B 1 60 ? 5.695 -16.438 -7.379 1 97.88 60 LEU B C 1
ATOM 1763 O O . LEU B 1 60 ? 4.77 -15.641 -7.562 1 97.88 60 LEU B O 1
ATOM 1767 N N . ALA B 1 61 ? 6.371 -16.469 -6.32 1 95.69 61 ALA B N 1
ATOM 1768 C CA . ALA B 1 61 ? 6.184 -15.531 -5.215 1 95.69 61 ALA B CA 1
ATOM 1769 C C . ALA B 1 61 ? 7.523 -15.062 -4.66 1 95.69 61 ALA B C 1
ATOM 1771 O O . ALA B 1 61 ? 8.508 -15.805 -4.684 1 95.69 61 ALA B O 1
ATOM 1772 N N . TYR B 1 62 ? 7.574 -13.836 -4.195 1 92.94 62 TYR B N 1
ATOM 1773 C CA . TYR B 1 62 ? 8.812 -13.266 -3.684 1 92.94 62 TYR B CA 1
ATOM 1774 C C . TYR B 1 62 ? 8.531 -12.156 -2.682 1 92.94 62 TYR B C 1
ATOM 1776 O O . TYR B 1 62 ? 7.441 -11.578 -2.676 1 92.94 62 TYR B O 1
ATOM 1784 N N . PRO B 1 63 ? 9.461 -11.984 -1.792 1 90.62 63 PRO B N 1
ATOM 1785 C CA . PRO B 1 63 ? 9.273 -10.891 -0.829 1 90.62 63 PRO B CA 1
ATOM 1786 C C . PRO B 1 63 ? 9.148 -9.523 -1.5 1 90.62 63 PRO B C 1
ATOM 1788 O O . PRO B 1 63 ? 9.891 -9.219 -2.432 1 90.62 63 PRO B O 1
ATOM 1791 N N . LEU B 1 64 ? 8.188 -8.812 -1.12 1 85.81 64 LEU B N 1
ATOM 1792 C CA . LEU B 1 64 ? 7.922 -7.457 -1.602 1 85.81 64 LEU B CA 1
ATOM 1793 C C . LEU B 1 64 ? 7.234 -6.625 -0.526 1 85.81 64 LEU B C 1
ATOM 1795 O O . LEU B 1 64 ? 6.453 -7.152 0.27 1 85.81 64 LEU B O 1
ATOM 1799 N N . ASP B 1 65 ? 7.492 -5.379 -0.606 1 79.38 65 ASP B N 1
ATOM 1800 C CA . ASP B 1 65 ? 6.797 -4.5 0.329 1 79.38 65 ASP B CA 1
ATOM 1801 C C . ASP B 1 65 ? 5.285 -4.578 0.136 1 79.38 65 ASP B C 1
ATOM 1803 O O . ASP B 1 65 ? 4.797 -4.594 -0.997 1 79.38 65 ASP B O 1
ATOM 1807 N N . ALA B 1 66 ? 4.512 -4.715 1.244 1 77.81 66 ALA B N 1
ATOM 1808 C CA . ALA B 1 66 ? 3.074 -4.973 1.229 1 77.81 66 ALA B CA 1
ATOM 1809 C C . ALA B 1 66 ? 2.334 -3.912 0.42 1 77.81 66 ALA B C 1
ATOM 1811 O O . ALA B 1 66 ? 1.285 -4.188 -0.166 1 77.81 66 ALA B O 1
ATOM 1812 N N . CYS B 1 67 ? 2.85 -2.699 0.254 1 77 67 CYS B N 1
ATOM 1813 C CA . CYS B 1 67 ? 2.121 -1.629 -0.417 1 77 67 CYS B CA 1
ATOM 1814 C C . CYS B 1 67 ? 2.65 -1.412 -1.83 1 77 67 CYS B C 1
ATOM 1816 O O . CYS B 1 67 ? 2.283 -0.439 -2.49 1 77 67 CYS B O 1
ATOM 1818 N N . THR B 1 68 ? 3.389 -2.41 -2.246 1 77.88 68 THR B N 1
ATOM 1819 C CA . THR B 1 68 ? 4 -2.287 -3.564 1 77.88 68 THR B CA 1
ATOM 1820 C C . THR B 1 68 ? 3.352 -3.25 -4.555 1 77.88 68 THR B C 1
ATOM 1822 O O . THR B 1 68 ? 3.111 -4.414 -4.227 1 77.88 68 THR B O 1
ATOM 1825 N N . VAL B 1 69 ? 2.945 -2.709 -5.691 1 79.12 69 VAL B N 1
ATOM 1826 C CA . VAL B 1 69 ? 2.498 -3.502 -6.832 1 79.12 69 VAL B CA 1
ATOM 1827 C C . VAL B 1 69 ? 3.465 -3.322 -8 1 79.12 69 VAL B C 1
ATOM 1829 O O . VAL B 1 69 ? 3.666 -2.203 -8.477 1 79.12 69 VAL B O 1
ATOM 1832 N N . PRO B 1 70 ? 4.07 -4.387 -8.375 1 82.44 70 PRO B N 1
ATOM 1833 C CA . PRO B 1 70 ? 5.008 -4.234 -9.484 1 82.44 70 PRO B CA 1
ATOM 1834 C C . PRO B 1 70 ? 4.312 -3.883 -10.797 1 82.44 70 PRO B C 1
ATOM 1836 O O . PRO B 1 70 ? 3.156 -4.254 -11.008 1 82.44 70 PRO B O 1
ATOM 1839 N N . ALA B 1 71 ? 5.023 -3.129 -11.695 1 81.5 71 ALA B N 1
ATOM 1840 C CA . ALA B 1 71 ? 4.543 -2.936 -13.062 1 81.5 71 ALA B CA 1
ATOM 1841 C C . ALA B 1 71 ? 4.512 -4.254 -13.82 1 81.5 71 ALA B C 1
ATOM 1843 O O . ALA B 1 71 ? 5.363 -5.125 -13.609 1 81.5 71 ALA B O 1
ATOM 1844 N N . LEU B 1 72 ? 3.551 -4.324 -14.719 1 83.88 72 LEU B N 1
ATOM 1845 C CA . LEU B 1 72 ? 3.512 -5.508 -15.578 1 83.88 72 LEU B CA 1
ATOM 1846 C C . LEU B 1 72 ? 4.762 -5.594 -16.453 1 83.88 72 LEU B C 1
ATOM 1848 O O . LEU B 1 72 ? 5.234 -4.578 -16.969 1 83.88 72 LEU B O 1
ATOM 1852 N N . ASN B 1 73 ? 5.219 -6.801 -16.516 1 88.5 73 ASN B N 1
ATOM 1853 C CA . ASN B 1 73 ? 6.34 -7.117 -17.406 1 88.5 73 ASN B CA 1
ATOM 1854 C C . ASN B 1 73 ? 7.605 -6.371 -16.984 1 88.5 73 ASN B C 1
ATOM 1856 O O . ASN B 1 73 ? 8.32 -5.844 -17.844 1 88.5 73 ASN B O 1
ATOM 1860 N N . SER B 1 74 ? 7.75 -6.203 -15.727 1 87.69 74 SER B N 1
ATOM 1861 C CA . SER B 1 74 ? 8.938 -5.57 -15.148 1 87.69 74 SER B CA 1
ATOM 1862 C C . SER B 1 74 ? 9.781 -6.578 -14.383 1 87.69 74 SER B C 1
ATOM 1864 O O . SER B 1 74 ? 9.25 -7.441 -13.68 1 87.69 74 SER B O 1
ATOM 1866 N N . GLN B 1 75 ? 11.031 -6.395 -14.484 1 89.19 75 GLN B N 1
ATOM 1867 C CA . GLN B 1 75 ? 11.945 -7.293 -13.781 1 89.19 75 GLN B CA 1
ATOM 1868 C C . GLN B 1 75 ? 12.125 -6.859 -12.328 1 89.19 75 GLN B C 1
ATOM 1870 O O . GLN B 1 75 ? 12.109 -5.668 -12.023 1 89.19 75 GLN B O 1
ATOM 1875 N N . THR B 1 76 ? 12.242 -7.828 -11.5 1 85.44 76 THR B N 1
ATOM 1876 C CA . THR B 1 76 ? 12.508 -7.582 -10.086 1 85.44 76 THR B CA 1
ATOM 1877 C C . THR B 1 76 ? 14 -7.336 -9.859 1 85.44 76 THR B C 1
ATOM 1879 O O . THR B 1 76 ? 14.844 -8.07 -10.375 1 85.44 76 THR B O 1
ATOM 1882 N N . LYS B 1 77 ? 14.25 -6.258 -9.109 1 75.62 77 LYS B N 1
ATOM 1883 C CA . LYS B 1 77 ? 15.641 -5.984 -8.75 1 75.62 77 LYS B CA 1
ATOM 1884 C C . LYS B 1 77 ? 16.047 -6.797 -7.52 1 75.62 77 LYS B C 1
ATOM 1886 O O . LYS B 1 77 ? 15.273 -6.938 -6.574 1 75.62 77 LYS B O 1
ATOM 1891 N N . LEU B 1 78 ? 17.141 -7.434 -7.727 1 69.69 78 LEU B N 1
ATOM 1892 C CA . LEU B 1 78 ? 17.688 -8.242 -6.641 1 69.69 78 LEU B CA 1
ATOM 1893 C C . LEU B 1 78 ? 18.297 -7.363 -5.559 1 69.69 78 LEU B C 1
ATOM 1895 O O . LEU B 1 78 ? 18.859 -6.309 -5.859 1 69.69 78 LEU B O 1
ATOM 1899 N N . GLY B 1 79 ? 18.156 -7.777 -4.203 1 59.59 79 GLY B N 1
ATOM 1900 C CA . GLY B 1 79 ? 18.906 -7.137 -3.129 1 59.59 79 GLY B CA 1
ATOM 1901 C C . GLY B 1 79 ? 18.109 -6.039 -2.436 1 59.59 79 GLY B C 1
ATOM 1902 O O . GLY B 1 79 ? 18.672 -5.258 -1.665 1 59.59 79 GLY B O 1
ATOM 1903 N N . GLY B 1 80 ? 17.016 -5.781 -2.855 1 52.72 80 GLY B N 1
ATOM 1904 C CA . GLY B 1 80 ? 16.344 -4.695 -2.148 1 52.72 80 GLY B CA 1
ATOM 1905 C C . GLY B 1 80 ? 15.922 -5.074 -0.743 1 52.72 80 GLY B C 1
ATOM 1906 O O . GLY B 1 80 ? 15.812 -6.262 -0.418 1 52.72 80 GLY B O 1
ATOM 1907 N N . SER B 1 81 ? 16.344 -4.273 0.299 1 48.78 81 SER B N 1
ATOM 1908 C CA . SER B 1 81 ? 15.914 -4.449 1.68 1 48.78 81 SER B CA 1
ATOM 1909 C C . SER B 1 81 ? 14.406 -4.668 1.76 1 48.78 81 SER B C 1
ATOM 1911 O O . SER B 1 81 ? 13.625 -3.719 1.621 1 48.78 81 SER B O 1
ATOM 1913 N N . VAL B 1 82 ? 13.898 -5.691 1.115 1 54.12 82 VAL B N 1
ATOM 1914 C CA . VAL B 1 82 ? 12.461 -5.938 1.241 1 54.12 82 VAL B CA 1
ATOM 1915 C C . VAL B 1 82 ? 12.102 -6.148 2.709 1 54.12 82 VAL B C 1
ATOM 1917 O O . VAL B 1 82 ? 12.758 -6.918 3.414 1 54.12 82 VAL B O 1
ATOM 1920 N N . GLU B 1 83 ? 11.461 -5.18 3.291 1 52.72 83 GLU B N 1
ATOM 1921 C CA . GLU B 1 83 ? 10.953 -5.414 4.641 1 52.72 83 GLU B CA 1
ATOM 1922 C C . GLU B 1 83 ? 10.32 -6.793 4.758 1 52.72 83 GLU B C 1
ATOM 1924 O O . GLU B 1 83 ? 9.562 -7.211 3.879 1 52.72 83 GLU B O 1
ATOM 1929 N N . ARG B 1 84 ? 10.938 -7.73 5.445 1 58.34 84 ARG B N 1
ATOM 1930 C CA . ARG B 1 84 ? 10.758 -9.156 5.707 1 58.34 84 ARG B CA 1
ATOM 1931 C C . ARG B 1 84 ? 9.328 -9.461 6.133 1 58.34 84 ARG B C 1
ATOM 1933 O O . ARG B 1 84 ? 9.039 -10.547 6.641 1 58.34 84 ARG B O 1
ATOM 1940 N N . GLY B 1 85 ? 8.297 -8.656 5.715 1 77.62 85 GLY B N 1
ATOM 1941 C CA . GLY B 1 85 ? 7.074 -9.109 6.355 1 77.62 85 GLY B CA 1
ATOM 1942 C C . GLY B 1 85 ? 5.996 -9.516 5.367 1 77.62 85 GLY B C 1
ATOM 1943 O O . GLY B 1 85 ? 5.012 -10.148 5.746 1 77.62 85 GLY B O 1
ATOM 1944 N N . ASN B 1 86 ? 6.355 -9.305 3.988 1 86.62 86 ASN B N 1
ATOM 1945 C CA . ASN B 1 86 ? 5.289 -9.594 3.033 1 86.62 86 ASN B CA 1
ATOM 1946 C C . ASN B 1 86 ? 5.809 -10.406 1.851 1 86.62 86 ASN B C 1
ATOM 1948 O O . ASN B 1 86 ? 6.91 -10.164 1.357 1 86.62 86 ASN B O 1
ATOM 1952 N N . ILE B 1 87 ? 5.035 -11.344 1.441 1 91.56 87 ILE B N 1
ATOM 1953 C CA . ILE B 1 87 ? 5.277 -12.086 0.21 1 91.56 87 ILE B CA 1
ATOM 1954 C C . ILE B 1 87 ? 4.27 -11.664 -0.855 1 91.56 87 ILE B C 1
ATOM 1956 O O . ILE B 1 87 ? 3.078 -11.523 -0.572 1 91.56 87 ILE B O 1
ATOM 1960 N N . PHE B 1 88 ? 4.797 -11.383 -2.018 1 92.06 88 PHE B N 1
ATOM 1961 C CA . PHE B 1 88 ? 3.945 -11.07 -3.16 1 92.06 88 PHE B CA 1
ATOM 1962 C C . PHE B 1 88 ? 3.832 -12.266 -4.098 1 92.06 88 PHE B C 1
ATOM 1964 O O . PHE B 1 88 ? 4.844 -12.773 -4.594 1 92.06 88 PHE B O 1
ATOM 1971 N N . ILE B 1 89 ? 2.586 -12.719 -4.262 1 96.25 89 ILE B N 1
ATOM 1972 C CA . ILE B 1 89 ? 2.367 -13.758 -5.258 1 96.25 89 ILE B CA 1
ATOM 1973 C C . ILE B 1 89 ? 2.252 -13.133 -6.645 1 96.25 89 ILE B C 1
ATOM 1975 O O . ILE B 1 89 ? 1.247 -12.484 -6.957 1 96.25 89 ILE B O 1
ATOM 1979 N N . HIS B 1 90 ? 3.258 -13.352 -7.449 1 95.38 90 HIS B N 1
ATOM 1980 C CA . HIS B 1 90 ? 3.283 -12.812 -8.805 1 95.38 90 HIS B CA 1
ATOM 1981 C C . HIS B 1 90 ? 2.367 -13.602 -9.727 1 95.38 90 HIS B C 1
ATOM 1983 O O . HIS B 1 90 ? 1.593 -13.008 -10.492 1 95.38 90 HIS B O 1
ATOM 1989 N N . ASP B 1 91 ? 2.521 -14.93 -9.664 1 95.75 91 ASP B N 1
ATOM 1990 C CA . ASP B 1 91 ? 1.688 -15.82 -10.461 1 95.75 91 ASP B CA 1
ATOM 1991 C C . ASP B 1 91 ? 1.39 -17.109 -9.703 1 95.75 91 ASP B C 1
ATOM 1993 O O . ASP B 1 91 ? 2.264 -17.656 -9.023 1 95.75 91 ASP B O 1
ATOM 1997 N N . LEU B 1 92 ? 0.233 -17.531 -9.844 1 97.69 92 LEU B N 1
ATOM 1998 C CA . LEU B 1 92 ? -0.17 -18.906 -9.586 1 97.69 92 LEU B CA 1
ATOM 1999 C C . LEU B 1 92 ? -1.062 -19.422 -10.703 1 97.69 92 LEU B C 1
ATOM 2001 O O . LEU B 1 92 ? -2.191 -18.969 -10.875 1 97.69 92 LEU B O 1
ATOM 2005 N N . ALA B 1 93 ? -0.523 -20.344 -11.461 1 97.81 93 ALA B N 1
ATOM 2006 C CA . ALA B 1 93 ? -1.222 -20.797 -12.664 1 97.81 93 ALA B CA 1
ATOM 2007 C C . ALA B 1 93 ? -1.232 -22.328 -12.75 1 97.81 93 ALA B C 1
ATOM 2009 O O . ALA B 1 93 ? -0.234 -22.969 -12.438 1 97.81 93 ALA B O 1
ATOM 2010 N N . ILE B 1 94 ? -2.324 -22.828 -13.078 1 97.88 94 ILE B N 1
ATOM 2011 C CA . ILE B 1 94 ? -2.529 -24.25 -13.32 1 97.88 94 ILE B CA 1
ATOM 2012 C C . ILE B 1 94 ? -2.916 -24.469 -14.781 1 97.88 94 ILE B C 1
ATOM 2014 O O . ILE B 1 94 ? -3.793 -23.781 -15.305 1 97.88 94 ILE B O 1
ATOM 2018 N N . SER B 1 95 ? -2.193 -25.406 -15.422 1 97.12 95 SER B N 1
ATOM 2019 C CA . SER B 1 95 ? -2.545 -25.734 -16.797 1 97.12 95 SER B CA 1
ATOM 2020 C C . SER B 1 95 ? -4.027 -26.078 -16.922 1 97.12 95 SER B C 1
ATOM 2022 O O . SER B 1 95 ? -4.598 -26.719 -16.031 1 97.12 95 SER B O 1
ATOM 2024 N N . ALA B 1 96 ? -4.617 -25.719 -18.016 1 94.88 96 ALA B N 1
ATOM 2025 C CA . ALA B 1 96 ? -6.043 -25.922 -18.266 1 94.88 96 ALA B CA 1
ATOM 2026 C C . ALA B 1 96 ? -6.43 -27.391 -18.062 1 94.88 96 ALA B C 1
ATOM 2028 O O . ALA B 1 96 ? -7.492 -27.688 -17.516 1 94.88 96 ALA B O 1
ATOM 2029 N N . LYS B 1 97 ? -5.512 -28.203 -18.438 1 93.81 97 LYS B N 1
ATOM 2030 C CA . LYS B 1 97 ? -5.719 -29.641 -18.359 1 93.81 97 LYS B CA 1
ATOM 2031 C C . LYS B 1 97 ? -5.926 -30.078 -16.906 1 93.81 97 LYS B C 1
ATOM 2033 O O . LYS B 1 97 ? -6.582 -31.094 -16.656 1 93.81 97 LYS B O 1
ATOM 2038 N N . TYR B 1 98 ? -5.465 -29.375 -15.984 1 95.31 98 TYR B N 1
ATOM 2039 C CA . TYR B 1 98 ? -5.445 -29.828 -14.602 1 95.31 98 TYR B CA 1
ATOM 2040 C C . TYR B 1 98 ? -6.242 -28.891 -13.703 1 95.31 98 TYR B C 1
ATOM 2042 O O . TYR B 1 98 ? -6.133 -28.953 -12.477 1 95.31 98 TYR B O 1
ATOM 2050 N N . GLN B 1 99 ? -6.992 -27.953 -14.258 1 94.25 99 GLN B N 1
ATOM 2051 C CA . GLN B 1 99 ? -7.816 -27.031 -13.484 1 94.25 99 GLN B CA 1
ATOM 2052 C C . GLN B 1 99 ? -9.078 -27.703 -12.969 1 94.25 99 GLN B C 1
ATOM 2054 O O . GLN B 1 99 ? -9.453 -28.781 -13.453 1 94.25 99 GLN B O 1
ATOM 2059 N N . GLY B 1 100 ? -9.633 -27.156 -11.875 1 92.06 100 GLY B N 1
ATOM 2060 C CA . GLY B 1 100 ? -10.891 -27.672 -11.352 1 92.06 100 GLY B CA 1
ATOM 2061 C C . GLY B 1 100 ? -10.711 -28.875 -10.453 1 92.06 100 GLY B C 1
ATOM 2062 O O . GLY B 1 100 ? -11.672 -29.594 -10.164 1 92.06 100 GLY B O 1
ATOM 2063 N N . ARG B 1 101 ? -9.531 -29.156 -10.047 1 91.62 101 ARG B N 1
ATOM 2064 C CA . ARG B 1 101 ? -9.227 -30.328 -9.242 1 91.62 101 ARG B CA 1
ATOM 2065 C C . ARG B 1 101 ? -8.656 -29.938 -7.883 1 91.62 101 ARG B C 1
ATOM 2067 O O . ARG B 1 101 ? -8.164 -30.781 -7.141 1 91.62 101 ARG B O 1
ATOM 2074 N N . GLY B 1 102 ? -8.641 -28.656 -7.645 1 95.19 102 GLY B N 1
ATOM 2075 C CA . GLY B 1 102 ? -8.148 -28.203 -6.355 1 95.19 102 GLY B CA 1
ATOM 2076 C C . GLY B 1 102 ? -6.645 -28.016 -6.32 1 95.19 102 GLY B C 1
ATOM 2077 O O . GLY B 1 102 ? -6.078 -27.688 -5.273 1 95.19 102 GLY B O 1
ATOM 2078 N N . LEU B 1 103 ? -5.961 -28.172 -7.41 1 96 103 LEU B N 1
ATOM 2079 C CA . LEU B 1 103 ? -4.504 -28.125 -7.469 1 96 103 LEU B CA 1
ATOM 2080 C C . LEU B 1 103 ? -3.99 -26.734 -7.113 1 96 103 LEU B C 1
ATOM 2082 O O . LEU B 1 103 ? -2.943 -26.594 -6.477 1 96 103 LEU B O 1
ATOM 2086 N N . GLY B 1 104 ? -4.703 -25.688 -7.547 1 96.81 104 GLY B N 1
ATOM 2087 C CA . GLY B 1 104 ? -4.32 -24.344 -7.191 1 96.81 104 GLY B CA 1
ATOM 2088 C C . GLY B 1 104 ? -4.297 -24.094 -5.691 1 96.81 104 GLY B C 1
ATOM 2089 O O . GLY B 1 104 ? -3.342 -23.516 -5.164 1 96.81 104 GLY B O 1
ATOM 2090 N N . ALA B 1 105 ? -5.336 -24.578 -5.062 1 96.5 105 ALA B N 1
ATOM 2091 C CA . ALA B 1 105 ? -5.438 -24.438 -3.613 1 96.5 105 ALA B CA 1
ATOM 2092 C C . ALA B 1 105 ? -4.344 -25.234 -2.908 1 96.5 105 ALA B C 1
ATOM 2094 O O . ALA B 1 105 ? -3.797 -24.797 -1.895 1 96.5 105 ALA B O 1
ATOM 2095 N N . GLU B 1 106 ? -4.047 -26.344 -3.414 1 96.62 106 GLU B N 1
ATOM 2096 C CA . GLU B 1 106 ? -2.988 -27.172 -2.838 1 96.62 106 GLU B CA 1
ATOM 2097 C C . GLU B 1 106 ? -1.625 -26.5 -2.992 1 96.62 106 GLU B C 1
ATOM 2099 O O . GLU B 1 106 ? -0.811 -26.516 -2.066 1 96.62 106 GLU B O 1
ATOM 2104 N N . LEU B 1 107 ? -1.415 -26.031 -4.164 1 96.69 107 LEU B N 1
ATOM 2105 C CA . LEU B 1 107 ? -0.169 -25.312 -4.418 1 96.69 107 LEU B CA 1
ATOM 2106 C C . LEU B 1 107 ? -0.024 -24.125 -3.473 1 96.69 107 LEU B C 1
ATOM 2108 O O . LEU B 1 107 ? 1.042 -23.922 -2.887 1 96.69 107 LEU B O 1
ATOM 2112 N N . PHE B 1 108 ? -1.084 -23.375 -3.281 1 96.69 108 PHE B N 1
ATOM 2113 C CA . PHE B 1 108 ? -1.093 -22.25 -2.359 1 96.69 108 PHE B CA 1
ATOM 2114 C C . PHE B 1 108 ? -0.823 -22.719 -0.933 1 96.69 108 PHE B C 1
ATOM 2116 O O . PHE B 1 108 ? -0.073 -22.062 -0.197 1 96.69 108 PHE B O 1
ATOM 2123 N N . ALA B 1 109 ? -1.427 -23.781 -0.527 1 95.88 109 ALA B N 1
ATOM 2124 C CA . ALA B 1 109 ? -1.216 -24.312 0.815 1 95.88 109 ALA B CA 1
ATOM 2125 C C . ALA B 1 109 ? 0.257 -24.641 1.05 1 95.88 109 ALA B C 1
ATOM 2127 O O . ALA B 1 109 ? 0.781 -24.406 2.143 1 95.88 109 ALA B O 1
ATOM 2128 N N . LYS B 1 110 ? 0.887 -25.172 0.062 1 95.5 110 LYS B N 1
ATOM 2129 C CA . LYS B 1 110 ? 2.314 -25.453 0.175 1 95.5 110 LYS B CA 1
ATOM 2130 C C . LYS B 1 110 ? 3.119 -24.156 0.34 1 95.5 110 LYS B C 1
ATOM 2132 O O . LYS B 1 110 ? 4.043 -24.109 1.155 1 95.5 110 LYS B O 1
ATOM 2137 N N . LEU B 1 111 ? 2.77 -23.172 -0.47 1 94.94 111 LEU B N 1
ATOM 2138 C CA . LEU B 1 111 ? 3.418 -21.875 -0.333 1 94.94 111 LEU B CA 1
ATOM 2139 C C . LEU B 1 111 ? 3.24 -21.312 1.079 1 94.94 111 LEU B C 1
ATOM 2141 O O . LEU B 1 111 ? 4.195 -20.828 1.684 1 94.94 111 LEU B O 1
ATOM 2145 N N . CYS B 1 112 ? 2.057 -21.391 1.591 1 93.94 112 CYS B N 1
ATOM 2146 C CA . CYS B 1 112 ? 1.756 -20.875 2.922 1 93.94 112 CYS B CA 1
ATOM 2147 C C . CYS B 1 112 ? 2.639 -21.531 3.975 1 93.94 112 CYS B C 1
ATOM 2149 O O . CYS B 1 112 ? 3.146 -20.859 4.875 1 93.94 112 CYS B O 1
ATOM 2151 N N . ARG B 1 113 ? 2.781 -22.797 3.857 1 92 113 ARG B N 1
ATOM 2152 C CA . ARG B 1 113 ? 3.641 -23.5 4.797 1 92 113 ARG B CA 1
ATOM 2153 C C . ARG B 1 113 ? 5.066 -22.969 4.746 1 92 113 ARG B C 1
ATOM 2155 O O . ARG B 1 113 ? 5.684 -22.734 5.789 1 92 113 ARG B O 1
ATOM 2162 N N . LEU B 1 114 ? 5.543 -22.75 3.604 1 90.56 114 LEU B N 1
ATOM 2163 C CA . LEU B 1 114 ? 6.906 -22.266 3.41 1 90.56 114 LEU B CA 1
ATOM 2164 C C . LEU B 1 114 ? 7.082 -20.875 3.994 1 90.56 114 LEU B C 1
ATOM 2166 O O . LEU B 1 114 ? 8.07 -20.594 4.676 1 90.56 114 LEU B O 1
ATOM 2170 N N . ILE B 1 115 ? 6.141 -20.031 3.74 1 88.75 115 ILE B N 1
ATOM 2171 C CA . ILE B 1 115 ? 6.34 -18.625 4.102 1 88.75 115 ILE B CA 1
ATOM 2172 C C . ILE B 1 115 ? 6.105 -18.438 5.598 1 88.75 115 ILE B C 1
ATOM 2174 O O . ILE B 1 115 ? 6.691 -17.547 6.219 1 88.75 115 ILE B O 1
ATOM 2178 N N . ARG B 1 116 ? 5.266 -19.203 6.18 1 86.25 116 ARG B N 1
ATOM 2179 C CA . ARG B 1 116 ? 5.094 -19.188 7.629 1 86.25 116 ARG B CA 1
ATOM 2180 C C . ARG B 1 116 ? 6.395 -19.531 8.344 1 86.25 116 ARG B C 1
ATOM 2182 O O . ARG B 1 116 ? 6.766 -18.891 9.32 1 86.25 116 ARG B O 1
ATOM 2189 N N . GLU B 1 117 ? 7.039 -20.469 7.801 1 86.62 117 GLU B N 1
ATOM 2190 C CA . GLU B 1 117 ? 8.305 -20.922 8.375 1 86.62 117 GLU B CA 1
ATOM 2191 C C . GLU B 1 117 ? 9.375 -19.844 8.242 1 86.62 117 GLU B C 1
ATOM 2193 O O . GLU B 1 117 ? 10.312 -19.797 9.047 1 86.62 117 GLU B O 1
ATOM 2198 N N . GLN B 1 118 ? 9.211 -18.984 7.312 1 85.69 118 GLN B N 1
ATOM 2199 C CA . GLN B 1 118 ? 10.211 -17.953 7.051 1 85.69 118 GLN B CA 1
ATOM 2200 C C . GLN B 1 118 ? 9.867 -16.656 7.781 1 85.69 118 GLN B C 1
ATOM 2202 O O . GLN B 1 118 ? 10.609 -15.68 7.699 1 85.69 118 GLN B O 1
ATOM 2207 N N . GLY B 1 119 ? 8.742 -16.609 8.422 1 83.25 119 GLY B N 1
ATOM 2208 C CA . GLY B 1 119 ? 8.43 -15.484 9.297 1 83.25 119 GLY B CA 1
ATOM 2209 C C . GLY B 1 119 ? 7.68 -14.367 8.586 1 83.25 119 GLY B C 1
ATOM 2210 O O . GLY B 1 119 ? 7.648 -13.234 9.062 1 83.25 119 GLY B O 1
ATOM 2211 N N . PHE B 1 120 ? 7.176 -14.594 7.398 1 83.69 120 PHE B N 1
ATOM 2212 C CA . PHE B 1 120 ? 6.348 -13.602 6.715 1 83.69 120 PHE B CA 1
ATOM 2213 C C . PHE B 1 120 ? 5.008 -13.438 7.422 1 83.69 120 PHE B C 1
ATOM 2215 O O . PHE B 1 120 ? 4.48 -14.391 7.996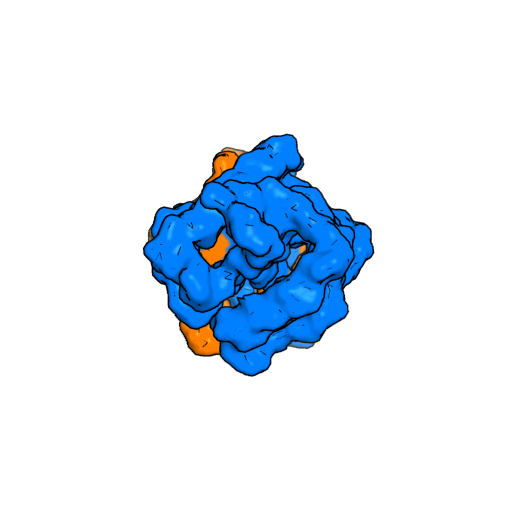 1 83.69 120 PHE B O 1
ATOM 2222 N N . SER B 1 121 ? 4.445 -12.219 7.363 1 81.31 121 SER B N 1
ATOM 2223 C CA . SER B 1 121 ? 3.229 -11.938 8.117 1 81.31 121 SER B CA 1
ATOM 2224 C C . SER B 1 121 ? 2.043 -11.695 7.191 1 81.31 121 SER B C 1
ATOM 2226 O O . SER B 1 121 ? 0.891 -11.727 7.625 1 81.31 121 SER B O 1
ATOM 2228 N N . SER B 1 122 ? 2.354 -11.438 5.895 1 84.44 122 SER B N 1
ATOM 2229 C CA . SER B 1 122 ? 1.255 -11.141 4.98 1 84.44 122 SER B CA 1
ATOM 2230 C C . SER B 1 122 ? 1.58 -11.594 3.562 1 84.44 122 SER B C 1
ATOM 2232 O O . SER B 1 122 ? 2.744 -11.828 3.23 1 84.44 122 SER B O 1
ATOM 2234 N N . ILE B 1 123 ? 0.566 -11.805 2.818 1 90.88 123 ILE B N 1
ATOM 2235 C CA . ILE B 1 123 ? 0.639 -12.125 1.396 1 90.88 123 ILE B CA 1
ATOM 2236 C C . ILE B 1 123 ? -0.182 -11.109 0.599 1 90.88 123 ILE B C 1
ATOM 2238 O O . ILE B 1 123 ? -1.298 -10.758 0.991 1 90.88 123 ILE B O 1
ATOM 2242 N N . THR B 1 124 ? 0.41 -10.57 -0.398 1 88.44 124 THR B N 1
ATOM 2243 C CA . THR B 1 124 ? -0.314 -9.68 -1.304 1 88.44 124 THR B CA 1
ATOM 2244 C C . THR B 1 124 ? -0.254 -10.203 -2.736 1 88.44 124 THR B C 1
ATOM 2246 O O . THR B 1 124 ? 0.607 -11.023 -3.066 1 88.44 124 THR B O 1
ATOM 2249 N N . LEU B 1 125 ? -1.233 -9.859 -3.518 1 91 125 LEU B N 1
ATOM 2250 C CA . LEU B 1 125 ? -1.285 -10.203 -4.934 1 91 125 LEU B CA 1
ATOM 2251 C C . LEU B 1 125 ? -2.232 -9.281 -5.688 1 91 125 LEU B C 1
ATOM 2253 O O . LEU B 1 125 ? -2.965 -8.5 -5.074 1 91 125 LEU B O 1
ATOM 2257 N N . VAL B 1 126 ? -2.1 -9.258 -6.996 1 90.06 126 VAL B N 1
ATOM 2258 C CA . VAL B 1 126 ? -3.117 -8.664 -7.855 1 90.06 126 VAL B CA 1
ATOM 2259 C C . VAL B 1 126 ? -3.91 -9.766 -8.555 1 90.06 126 VAL B C 1
ATOM 2261 O O . VAL B 1 126 ? -3.387 -10.461 -9.43 1 90.06 126 VAL B O 1
ATOM 2264 N N . ALA B 1 127 ? -5.164 -9.93 -8.094 1 92.69 127 ALA B N 1
ATOM 2265 C CA . ALA B 1 127 ? -6.039 -10.922 -8.727 1 92.69 127 ALA B CA 1
ATOM 2266 C C . ALA B 1 127 ? -6.543 -10.414 -10.078 1 92.69 127 ALA B C 1
ATOM 2268 O O . ALA B 1 127 ? -7.086 -9.312 -10.172 1 92.69 127 ALA B O 1
ATOM 2269 N N . VAL B 1 128 ? -6.34 -11.18 -11.078 1 91.75 128 VAL B N 1
ATOM 2270 C CA . VAL B 1 128 ? -6.746 -10.805 -12.43 1 91.75 128 VAL B CA 1
ATOM 2271 C C . VAL B 1 128 ? -7.707 -11.852 -12.992 1 91.75 128 VAL B C 1
ATOM 2273 O O . VAL B 1 128 ? -7.828 -12.945 -12.445 1 91.75 128 VAL B O 1
ATOM 2276 N N . GLN B 1 129 ? -8.453 -11.43 -14 1 91.94 129 GLN B N 1
ATOM 2277 C CA . GLN B 1 129 ? -9.383 -12.336 -14.672 1 91.94 129 GLN B CA 1
ATOM 2278 C C . GLN B 1 129 ? -10.367 -12.938 -13.68 1 91.94 129 GLN B C 1
ATOM 2280 O O . GLN B 1 129 ? -11.133 -12.211 -13.031 1 91.94 129 GLN B O 1
ATOM 2285 N N . GLU B 1 130 ? -10.5 -14.227 -13.492 1 86.81 130 GLU B N 1
ATOM 2286 C CA . GLU B 1 130 ? -11.43 -14.836 -12.547 1 86.81 130 GLU B CA 1
ATOM 2287 C C . GLU B 1 130 ? -10.742 -15.148 -11.219 1 86.81 130 GLU B C 1
ATOM 2289 O O . GLU B 1 130 ? -11.281 -15.891 -10.398 1 86.81 130 GLU B O 1
ATOM 2294 N N . GLY B 1 131 ? -9.656 -14.531 -11.078 1 91.81 131 GLY B N 1
ATOM 2295 C CA . GLY B 1 131 ? -8.82 -14.789 -9.922 1 91.81 131 GLY B CA 1
ATOM 2296 C C . GLY B 1 131 ? -9.445 -14.328 -8.617 1 91.81 131 GLY B C 1
ATOM 2297 O O . GLY B 1 131 ? -9.297 -14.984 -7.582 1 91.81 131 GLY B O 1
ATOM 2298 N N . PRO B 1 132 ? -10.148 -13.188 -8.625 1 90.56 132 PRO B N 1
ATOM 2299 C CA . PRO B 1 132 ? -10.695 -12.664 -7.367 1 90.56 132 PRO B CA 1
ATOM 2300 C C . PRO B 1 132 ? -11.57 -13.688 -6.637 1 90.56 132 PRO B C 1
ATOM 2302 O O . PRO B 1 132 ? -11.469 -13.828 -5.414 1 90.56 132 PRO B O 1
ATOM 2305 N N . LYS B 1 133 ? -12.391 -14.438 -7.32 1 92.12 133 LYS B N 1
ATOM 2306 C CA . LYS B 1 133 ? -13.234 -15.453 -6.695 1 92.12 133 LYS B CA 1
ATOM 2307 C C . LYS B 1 133 ? -12.391 -16.547 -6.047 1 92.12 133 LYS B C 1
ATOM 2309 O O . LYS B 1 133 ? -12.672 -16.984 -4.926 1 92.12 133 LYS B O 1
ATOM 2314 N N . PHE B 1 134 ? -11.398 -17 -6.711 1 94.62 134 PHE B N 1
ATOM 2315 C CA . PHE B 1 134 ? -10.492 -18.031 -6.23 1 94.62 134 PHE B CA 1
ATOM 2316 C C . PHE B 1 134 ? -9.773 -17.578 -4.965 1 94.62 134 PHE B C 1
ATOM 2318 O O . PHE B 1 134 ? -9.773 -18.297 -3.957 1 94.62 134 PHE B O 1
ATOM 2325 N N . TRP B 1 135 ? -9.258 -16.375 -5.02 1 95.75 135 TRP B N 1
ATOM 2326 C CA . TRP B 1 135 ? -8.438 -15.875 -3.92 1 95.75 135 TRP B CA 1
ATOM 2327 C C . TRP B 1 135 ? -9.297 -15.523 -2.713 1 95.75 135 TRP B C 1
ATOM 2329 O O . TRP B 1 135 ? -8.867 -15.672 -1.568 1 95.75 135 TRP B O 1
ATOM 2339 N N . HIS B 1 136 ? -10.469 -15.016 -3.02 1 91.56 136 HIS B N 1
ATOM 2340 C CA . HIS B 1 136 ? -11.398 -14.766 -1.927 1 91.56 136 HIS B CA 1
ATOM 2341 C C . HIS B 1 136 ? -11.664 -16.031 -1.124 1 91.56 136 HIS B C 1
ATOM 2343 O O . HIS B 1 136 ? -11.68 -16 0.108 1 91.56 136 HIS B O 1
ATOM 2349 N N . LYS B 1 137 ? -11.836 -17.109 -1.785 1 93.62 137 LYS B N 1
ATOM 2350 C CA . LYS B 1 137 ? -12.078 -18.391 -1.137 1 93.62 137 LYS B CA 1
ATOM 2351 C C . LYS B 1 137 ? -10.883 -18.812 -0.291 1 93.62 137 LYS B C 1
ATOM 2353 O O . LYS B 1 137 ? -11.039 -19.562 0.679 1 93.62 137 LYS B O 1
ATOM 2358 N N . LEU B 1 138 ? -9.719 -18.344 -0.642 1 94.69 138 LEU B N 1
ATOM 2359 C CA . LEU B 1 138 ? -8.5 -18.719 0.061 1 94.69 138 LEU B CA 1
ATOM 2360 C C . LEU B 1 138 ? -8.18 -17.703 1.163 1 94.69 138 LEU B C 1
ATOM 2362 O O . LEU B 1 138 ? -7.086 -17.734 1.732 1 94.69 138 LEU B O 1
ATOM 2366 N N . GLY B 1 139 ? -9.055 -16.766 1.396 1 90.69 139 GLY B N 1
ATOM 2367 C CA . GLY B 1 139 ? -8.938 -15.898 2.561 1 90.69 139 GLY B CA 1
ATOM 2368 C C . GLY B 1 139 ? -8.406 -14.523 2.229 1 90.69 139 GLY B C 1
ATOM 2369 O O . GLY B 1 139 ? -8.102 -13.734 3.129 1 90.69 139 GLY B O 1
ATOM 2370 N N . PHE B 1 140 ? -8.281 -14.219 0.921 1 90.19 140 PHE B N 1
ATOM 2371 C CA . PHE B 1 140 ? -7.836 -12.891 0.538 1 90.19 140 PHE B CA 1
ATOM 2372 C C . PHE B 1 140 ? -9 -11.906 0.522 1 90.19 140 PHE B C 1
ATOM 2374 O O . PHE B 1 140 ? -10.133 -12.289 0.205 1 90.19 140 PHE B O 1
ATOM 2381 N N . THR B 1 141 ? -8.68 -10.68 0.841 1 84.38 141 THR B N 1
ATOM 2382 C CA . THR B 1 141 ? -9.664 -9.609 0.797 1 84.38 141 THR B CA 1
ATOM 2383 C C . THR B 1 141 ? -9.195 -8.484 -0.12 1 84.38 141 THR B C 1
ATOM 2385 O O . THR B 1 141 ? -8.008 -8.133 -0.13 1 84.38 141 THR B O 1
ATOM 2388 N N . PRO B 1 142 ? -10.188 -8.008 -0.971 1 82.19 142 PRO B N 1
ATOM 2389 C CA . PRO B 1 142 ? -9.805 -6.871 -1.812 1 82.19 142 PRO B CA 1
ATOM 2390 C C . PRO B 1 142 ? -9.477 -5.621 -1 1 82.19 142 PRO B C 1
ATOM 2392 O O . PRO B 1 142 ? -10.109 -5.367 0.031 1 82.19 142 PRO B O 1
ATOM 2395 N N . HIS B 1 143 ? -8.406 -5.031 -1.334 1 70.62 143 HIS B N 1
ATOM 2396 C CA . HIS B 1 143 ? -8.031 -3.738 -0.778 1 70.62 143 HIS B CA 1
ATOM 2397 C C . HIS B 1 143 ? -8.062 -2.648 -1.846 1 70.62 143 HIS B C 1
ATOM 2399 O O . HIS B 1 143 ? -7.066 -2.422 -2.537 1 70.62 143 HIS B O 1
ATOM 2405 N N . SER B 1 144 ? -9.312 -2.215 -2.375 1 56.44 144 SER B N 1
ATOM 2406 C CA . SER B 1 144 ? -9.586 -1.312 -3.488 1 56.44 144 SER B CA 1
ATOM 2407 C C . SER B 1 144 ? -8.977 0.064 -3.246 1 56.44 144 SER B C 1
ATOM 2409 O O . SER B 1 144 ? -8.664 0.788 -4.195 1 56.44 144 SER B O 1
ATOM 2411 N N . GLU B 1 145 ? -9.156 0.57 -2.025 1 52.19 145 GLU B N 1
ATOM 2412 C CA . GLU B 1 145 ? -8.852 1.98 -1.797 1 52.19 145 GLU B CA 1
ATOM 2413 C C . GLU B 1 145 ? -7.348 2.227 -1.785 1 52.19 145 GLU B C 1
ATOM 2415 O O . GLU B 1 145 ? -6.891 3.285 -1.348 1 52.19 145 GLU B O 1
ATOM 2420 N N . LEU B 1 146 ? -6.766 1.086 -2.004 1 52.81 146 LEU B N 1
ATOM 2421 C CA . LEU B 1 146 ? -5.332 1.279 -1.813 1 52.81 146 LEU B CA 1
ATOM 2422 C C . LEU B 1 146 ? -4.879 2.609 -2.406 1 52.81 146 LEU B C 1
ATOM 2424 O O . LEU B 1 146 ? -4.289 3.438 -1.708 1 52.81 146 LEU B O 1
ATOM 2428 N N . VAL B 1 147 ? -4.223 2.461 -3.742 1 51.53 147 VAL B N 1
ATOM 2429 C CA . VAL B 1 147 ? -3.084 3.201 -4.273 1 51.53 147 VAL B CA 1
ATOM 2430 C C . VAL B 1 147 ? -3.578 4.344 -5.16 1 51.53 147 VAL B C 1
ATOM 2432 O O . VAL B 1 147 ? -4.012 4.117 -6.293 1 51.53 147 VAL B O 1
ATOM 2435 N N . ALA B 1 148 ? -4.277 5.195 -4.496 1 54.91 148 ALA B N 1
ATOM 2436 C CA . ALA B 1 148 ? -4.504 6.336 -5.379 1 54.91 148 ALA B CA 1
ATOM 2437 C C . ALA B 1 148 ? -3.215 6.75 -6.082 1 54.91 148 ALA B C 1
ATOM 2439 O O . ALA B 1 148 ? -2.117 6.445 -5.605 1 54.91 148 ALA B O 1
ATOM 2440 N N . ASP B 1 149 ? -3.352 7.176 -7.34 1 63.31 149 ASP B N 1
ATOM 2441 C CA . ASP B 1 149 ? -2.262 7.715 -8.148 1 63.31 149 ASP B CA 1
ATOM 2442 C C . ASP B 1 149 ? -1.59 8.891 -7.449 1 63.31 149 ASP B C 1
ATOM 2444 O O . ASP B 1 149 ? -2.158 9.984 -7.375 1 63.31 149 ASP B O 1
ATOM 2448 N N . ILE B 1 150 ? -0.474 8.609 -6.797 1 71.25 150 ILE B N 1
ATOM 2449 C CA . ILE B 1 150 ? 0.317 9.641 -6.133 1 71.25 150 ILE B CA 1
ATOM 2450 C C . ILE B 1 150 ? 0.593 10.781 -7.105 1 71.25 150 ILE B C 1
ATOM 2452 O O . ILE B 1 150 ? 0.832 11.922 -6.688 1 71.25 150 ILE B O 1
ATOM 2456 N N . LYS B 1 151 ? 0.351 10.414 -8.406 1 70.56 151 LYS B N 1
ATOM 2457 C CA . LYS B 1 151 ? 0.598 11.43 -9.43 1 70.56 151 LYS B CA 1
ATOM 2458 C C . LYS B 1 151 ? -0.412 12.57 -9.336 1 70.56 151 LYS B C 1
ATOM 2460 O O . LYS B 1 151 ? -0.112 13.703 -9.711 1 70.56 151 LYS B O 1
ATOM 2465 N N . GLU B 1 152 ? -1.54 12.25 -8.789 1 76.19 152 GLU B N 1
ATOM 2466 C CA . GLU B 1 152 ? -2.574 13.273 -8.664 1 76.19 152 GLU B CA 1
ATOM 2467 C C . GLU B 1 152 ? -2.174 14.344 -7.652 1 76.19 152 GLU B C 1
ATOM 2469 O O . GLU B 1 152 ? -2.711 15.453 -7.668 1 76.19 152 GLU B O 1
ATOM 2474 N N . TYR B 1 153 ? -1.199 14.047 -6.863 1 80.75 153 TYR B N 1
ATOM 2475 C CA . TYR B 1 153 ? -0.772 14.977 -5.824 1 80.75 153 TYR B CA 1
ATOM 2476 C C . TYR B 1 153 ? 0.268 15.953 -6.355 1 80.75 153 TYR B C 1
ATOM 2478 O O . TYR B 1 153 ? 0.662 16.891 -5.66 1 80.75 153 TYR B O 1
ATOM 2486 N N . GLY B 1 154 ? 0.639 15.75 -7.555 1 76.94 154 GLY B N 1
ATOM 2487 C CA . GLY B 1 154 ? 1.538 16.703 -8.18 1 76.94 154 GLY B CA 1
ATOM 2488 C C . GLY B 1 154 ? 2.949 16.172 -8.352 1 76.94 154 GLY B C 1
ATOM 2489 O O . GLY B 1 154 ? 3.289 15.117 -7.816 1 76.94 154 GLY B O 1
ATOM 2490 N N . VAL B 1 155 ? 3.707 16.891 -9.094 1 76.5 155 VAL B N 1
ATOM 2491 C CA . VAL B 1 155 ? 5.082 16.516 -9.406 1 76.5 155 VAL B CA 1
ATOM 2492 C C . VAL B 1 155 ? 5.922 16.516 -8.125 1 76.5 155 VAL B C 1
ATOM 2494 O O . VAL B 1 155 ? 5.863 17.453 -7.336 1 76.5 155 VAL B O 1
ATOM 2497 N N . GLY B 1 156 ? 6.625 15.414 -7.902 1 79.62 156 GLY B N 1
ATOM 2498 C CA . GLY B 1 156 ? 7.527 15.344 -6.762 1 79.62 156 GLY B CA 1
ATOM 2499 C C . GLY B 1 156 ? 6.871 14.781 -5.516 1 79.62 156 GLY B C 1
ATOM 2500 O O . GLY B 1 156 ? 7.527 14.617 -4.484 1 79.62 156 GLY B O 1
ATOM 2501 N N . ALA B 1 157 ? 5.5 14.555 -5.656 1 85.19 157 ALA B N 1
ATOM 2502 C CA . ALA B 1 157 ? 4.816 13.961 -4.508 1 85.19 157 ALA B CA 1
ATOM 2503 C C . ALA B 1 157 ? 5.418 12.602 -4.156 1 85.19 157 ALA B C 1
ATOM 2505 O O . ALA B 1 157 ? 5.758 11.812 -5.043 1 85.19 157 ALA B O 1
ATOM 2506 N N . GLN B 1 158 ? 5.652 12.359 -2.867 1 83.06 158 GLN B N 1
ATOM 2507 C CA . GLN B 1 158 ? 6.223 11.102 -2.391 1 83.06 158 GLN B CA 1
ATOM 2508 C C . GLN B 1 158 ? 5.332 10.461 -1.326 1 83.06 158 GLN B C 1
ATOM 2510 O O . GLN B 1 158 ? 4.945 11.125 -0.359 1 83.06 158 GLN B O 1
ATOM 2515 N N . PHE B 1 159 ? 5 9.273 -1.579 1 86.12 159 PHE B N 1
ATOM 2516 C CA . PHE B 1 159 ? 4.422 8.477 -0.502 1 86.12 159 PHE B CA 1
ATOM 2517 C C . PHE B 1 159 ? 5.488 8.078 0.509 1 86.12 159 PHE B C 1
ATOM 2519 O O . PHE B 1 159 ? 6.535 7.543 0.135 1 86.12 159 PHE B O 1
ATOM 2526 N N . MET B 1 160 ? 5.27 8.453 1.765 1 86.12 160 MET B N 1
ATOM 2527 C CA . MET B 1 160 ? 6.297 8.219 2.777 1 86.12 160 MET B CA 1
ATOM 2528 C C . MET B 1 160 ? 5.727 7.449 3.963 1 86.12 160 MET B C 1
ATOM 2530 O O . MET B 1 160 ? 4.543 7.57 4.277 1 86.12 160 MET B O 1
ATOM 2534 N N . VAL B 1 161 ? 6.531 6.594 4.539 1 83.12 161 VAL B N 1
ATOM 2535 C CA . VAL B 1 161 ? 6.148 5.727 5.648 1 83.12 161 VAL B CA 1
ATOM 2536 C C . VAL B 1 161 ? 7.129 5.902 6.805 1 83.12 161 VAL B C 1
ATOM 2538 O O . VAL B 1 161 ? 8.336 6.066 6.586 1 83.12 161 VAL B O 1
ATOM 2541 N N . ARG B 1 162 ? 6.629 5.973 7.941 1 85.81 162 ARG B N 1
ATOM 2542 C CA . ARG B 1 162 ? 7.41 5.91 9.172 1 85.81 162 ARG B CA 1
ATOM 2543 C C . ARG B 1 162 ? 6.859 4.852 10.117 1 85.81 162 ARG B C 1
ATOM 2545 O O . ARG B 1 162 ? 5.68 4.875 10.469 1 85.81 162 ARG B O 1
ATOM 2552 N N . ASN B 1 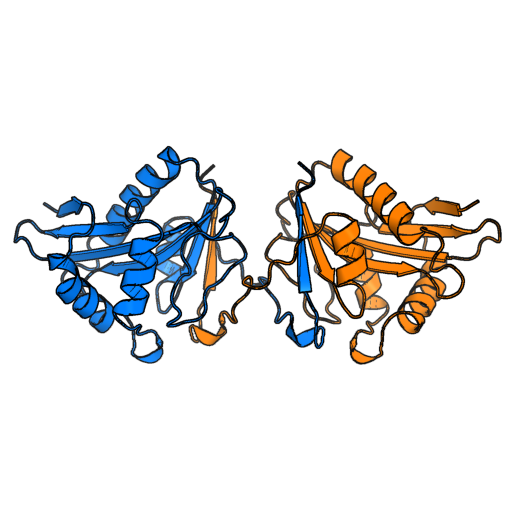163 ? 7.762 3.898 10.508 1 79.69 163 ASN B N 1
ATOM 2553 C CA . ASN B 1 163 ? 7.379 2.902 11.5 1 79.69 163 ASN B CA 1
ATOM 2554 C C . ASN B 1 163 ? 7.59 3.416 12.922 1 79.69 163 ASN B C 1
ATOM 2556 O O . ASN B 1 163 ? 8.609 4.051 13.211 1 79.69 163 ASN B O 1
ATOM 2560 N N . ILE B 1 164 ? 6.613 3.477 13.789 1 71.88 164 ILE B N 1
ATOM 2561 C CA . ILE B 1 164 ? 6.727 3.967 15.164 1 71.88 164 ILE B CA 1
ATOM 2562 C C . ILE B 1 164 ? 7.082 2.811 16.094 1 71.88 164 ILE B C 1
ATOM 2564 O O . ILE B 1 164 ? 7.734 3.012 17.125 1 71.88 164 ILE B O 1
ATOM 2568 N N . VAL B 1 165 ? 6.566 1.511 15.945 1 58.09 165 VAL B N 1
ATOM 2569 C CA . VAL B 1 165 ? 7.008 0.419 16.812 1 58.09 165 VAL B CA 1
ATOM 2570 C C . VAL B 1 165 ? 8.102 -0.38 16.109 1 58.09 165 VAL B C 1
ATOM 2572 O O . VAL B 1 165 ? 8.125 -0.469 14.875 1 58.09 165 VAL B O 1
#

Radius of gyration: 23.07 Å; Cα contacts (8 Å, |Δi|>4): 632; chains: 2; bounding box: 36×74×48 Å

Sequence (330 aa):
MVIFRRIEDADWPYIEKIEEEVYVPSLGEELVVLQSKYLASPATCLVAVEESEELAGYCLAYPLDACTVPALNSQTKLGGSVERGNIFIHDLAISAKYQGRGLGAELFAKLCRLIREQGFSSITLVAVQEGPKFWHKLGFTPHSELVADIKEYGVGAQFMVRNIVMVIFRRIEDADWPYIEKIEEEVYVPSLGEELVVLQSKYLASPATCLVAVEESEELAGYCLAYPLDACTVPALNSQTKLGGSVERGNIFIHDLAISAKYQGRGLGAELFAKLCRLIREQGFSSITLVAVQEGPKFWHKLGFTPHSELVADIKEYGVGAQFMVRNIV

Solvent-accessible surface area (backbone atoms only — not comparable to full-atom values): 18167 Å² total; per-residue (Å²): 107,76,46,77,42,68,74,51,81,84,46,49,71,56,49,50,51,38,48,62,70,69,39,58,76,90,70,52,60,52,67,67,29,58,48,28,41,34,70,61,23,54,88,54,17,37,29,34,28,36,72,84,70,43,77,38,30,41,32,38,22,26,71,29,47,77,47,42,37,81,58,84,72,48,66,54,75,74,84,63,86,44,58,73,39,18,34,30,47,77,44,75,50,53,27,79,92,52,55,93,70,58,52,67,60,50,53,49,51,53,49,50,55,53,39,54,75,68,57,38,36,31,38,31,37,68,28,40,83,75,33,52,65,60,40,41,75,73,59,34,40,78,48,79,65,31,46,37,65,58,66,74,65,36,85,79,37,34,43,28,41,29,74,75,106,105,75,46,76,42,68,71,51,82,85,46,49,71,57,49,51,50,36,48,61,69,69,39,58,78,89,70,51,60,52,68,67,29,57,48,27,40,31,70,60,22,52,90,54,18,37,29,34,28,36,74,86,69,43,76,38,29,40,33,37,22,26,70,28,48,78,46,42,36,80,58,84,71,47,68,56,75,74,84,63,87,45,58,72,41,19,32,30,47,77,44,76,49,52,27,78,90,52,54,95,69,56,51,66,60,51,52,48,52,54,47,49,55,54,40,54,75,70,56,38,38,31,38,31,36,68,28,40,81,74,32,52,66,59,40,41,75,74,60,32,40,77,49,82,66,19,53,40,65,58,66,75,65,36,86,81,36,33,42,29,42,27,73,74,106

pLDDT: mean 88.05, std 11.88, range [48.78, 98.62]

Secondary structure (DSSP, 8-state):
-PEEEE--GGGHHHHHHHHHHHS-GGG---HHHHHHHHHH-GGG-EEEE-TTS-EEEEEEEEE--TT--PPTT-PPPTT----TTEEEEEEEEE-GGGTTSSHHHHHHHHHHHHHHHTT--EEEEEE-TTHHHHHHHTT-EE-TT----GGGG-TT-EEEEEE--/-PEEEE--GGGHHHHHHHHHHHS-GGG---HHHHHHHHHH-GGG-EEEE-TTS-EEEEEEEEE--TT--PPTT-PPPTT----TTEEEEEEEEE-GGGTTSSHHHHHHHHHHHHHHHTT--EEEEEE-TTHHHHHHHTT-EE-TTS---GGGG-TT-EEEEEE--

InterPro domains:
  IPR000182 GNAT domain [PF00583] (13-140)
  IPR000182 GNAT domain [PS51186] (2-165)
  IPR016181 Acyl-CoA N-acyltransferase [SSF55729] (1-164)

Organism: Desulfotalea psychrophila (strain LSv54 / DSM 12343) (NCBI:txid177439)

Foldseek 3Di:
DKDKDFDDPVCLVVQLVQQPQFDDPVQHEDSQQQVLLCVQPRLLKMWIADPVRHTFWIWRKHQAAQQDDDDRRDGDDHDDVRPLAEMETEDTTGHPVPPPPCVSVVSVVVSVVRSVVSHHHYYDYDQDDPRVVVVVVVPDDDPVVGDPPLCVVDPPRDDDDDDPD/DKDKDFDDPVCLVVQLVQQPQFDDPVQHEDSQQQVLLCVQPRLLKMWIADPVRHTFWIWRKHQAAQQDDDDRRDGDDHDDVRPLAEMETEDTTGHPVPPPPCVSVVSVVVSVVRSVVSHHHYYDYDQDDCRVVVVVVVPDDDPVVRDDDLCVVDPPRDDDDDDPD